Protein AF-A0A0D6QAA6-F1 (afdb_monomer)

Nearest PDB structures (foldseek):
  1ufb-assembly1_A  TM=5.582E-01  e=1.375E-02  Thermus thermophilus
  1wol-assembly1_A  TM=6.087E-01  e=2.372E-01  Sulfurisphaera tokodaii str. 7
  8cvi-assembly1_W  TM=1.858E-01  e=1.612E+00  Escherichia coli
  8iyj-assembly1_W7  TM=2.097E-01  e=8.454E+00  Mus musculus

Organism: NCBI:txid1234668

Foldseek 3Di:
DYDDDDDDDDDDDDDDDDDDDDDDDPDVPVVVVVVVVPPPPPPVPPFDPLVVQLVVLLVVLVVCVVVQQFLSSLLSLFSNLLSLLVLLLVLLPQDADRVVNGGPDPQSRDTLLNSLVVSVVSLVVDPLNPVLDDPPDRLCVVPDNCSNPPDSVVGGCVNRVSSSVSSVSSVVSVVVCVVSVSDD

Mean predicted aligned error: 12.04 Å

Sequence (184 aa):
MGYVSLACFFMPSVDVGHGKSYAMPKDGNSATKMASILVREEMVCMQADFLDAHKRHWSDAEHLFQAQRWANADHLYGMAAECGLKLLMIALGMAYDEMQNRPTKHEDRVHANKAWLRYESYRSGNVSAIGLALSAQNPFADWDVSDRYAAQRNFNRSYVLPHRQGAQAVCDLLKEARREGILG

Solvent-accessible surface area (backbone atoms only — not comparable to full-atom values): 11058 Å² total; per-residue (Å²): 139,81,85,88,86,80,88,84,86,88,75,88,87,81,87,82,84,83,91,75,95,69,89,74,79,93,52,91,68,53,64,62,52,51,56,63,64,70,66,67,63,81,78,75,70,84,58,78,54,34,65,59,51,15,51,52,26,41,53,52,15,53,55,28,46,76,68,66,39,35,50,63,14,42,54,23,19,38,52,13,29,27,25,40,41,50,47,51,29,42,64,57,67,48,59,65,34,70,91,76,60,41,50,65,52,71,89,65,68,55,52,33,48,49,32,59,63,53,35,49,61,40,35,77,76,31,84,90,37,66,88,64,73,74,72,92,72,62,55,31,66,87,52,57,86,69,55,82,74,53,64,59,89,81,43,42,70,82,69,35,47,48,32,46,52,43,25,49,53,39,55,51,43,55,54,47,33,40,74,74,63,62,41,132

Secondary structure (DSSP, 8-state):
----------------------PPPS-TTTHHHHHHHH-----------HHHHHHHHHHHHHHHHHTT-HHHHHHHHHHHHHHHHHHHHHHTT--EETTTTEESSGGGS--HHHHHHHHHHHHHT-GGGGGGPPPSS-TTTT--GGGGGS-GGG--HHHHHHHHHHHHHHHHHHHHHHHTTS--

pLDDT: mean 83.34, std 22.77, range [33.69, 98.94]

Radius of gyration: 25.81 Å; Cα contacts (8 Å, |Δi|>4): 177; chains: 1; bounding box: 56×66×50 Å

Structure (mmCIF, N/CA/C/O backbone):
data_AF-A0A0D6QAA6-F1
#
_entry.id   AF-A0A0D6QAA6-F1
#
loop_
_atom_site.group_PDB
_atom_site.id
_atom_site.type_symbol
_atom_site.label_atom_id
_atom_site.label_alt_id
_atom_site.label_comp_id
_atom_site.label_asym_id
_atom_site.label_entity_id
_atom_site.label_seq_id
_atom_site.pdbx_PDB_ins_code
_atom_site.Cartn_x
_atom_site.Cartn_y
_atom_site.Cartn_z
_atom_site.occupancy
_atom_site.B_iso_or_equiv
_atom_site.auth_seq_id
_atom_site.auth_comp_id
_atom_site.auth_asym_id
_atom_site.auth_atom_id
_atom_site.pdbx_PDB_model_num
ATOM 1 N N . MET A 1 1 ? 15.140 54.438 -27.029 1.00 37.53 1 MET A N 1
ATOM 2 C CA . MET A 1 1 ? 14.085 54.120 -28.019 1.00 37.53 1 MET A CA 1
ATOM 3 C C . MET A 1 1 ? 13.434 52.830 -27.545 1.00 37.53 1 MET A C 1
ATOM 5 O O . MET A 1 1 ? 14.171 51.884 -27.354 1.00 37.53 1 MET A O 1
ATOM 9 N N . GLY A 1 2 ? 12.153 52.692 -27.226 1.00 37.44 2 GLY A N 1
ATOM 10 C CA . GLY A 1 2 ? 10.983 53.548 -27.365 1.00 37.44 2 GLY A CA 1
ATOM 11 C C . GLY A 1 2 ? 9.748 52.632 -27.370 1.00 37.44 2 GLY A C 1
ATOM 12 O O . GLY A 1 2 ? 9.679 51.745 -28.204 1.00 37.44 2 GLY A O 1
ATOM 13 N N . TYR A 1 3 ? 8.828 52.889 -26.439 1.00 38.03 3 TYR A N 1
ATOM 14 C CA . TYR A 1 3 ? 7.385 52.604 -26.433 1.00 38.03 3 TYR A CA 1
ATOM 15 C C . TYR A 1 3 ? 6.792 51.177 -26.364 1.00 38.03 3 TYR A C 1
ATOM 17 O O . TYR A 1 3 ? 7.062 50.270 -27.140 1.00 38.03 3 TYR A O 1
ATOM 25 N N . VAL A 1 4 ? 5.874 51.104 -25.395 1.00 42.84 4 VAL A N 1
ATOM 26 C CA . VAL A 1 4 ? 4.799 50.155 -25.080 1.00 42.84 4 VAL A CA 1
ATOM 27 C C . VAL A 1 4 ? 3.783 50.049 -26.232 1.00 42.84 4 VAL A C 1
ATOM 29 O O . VAL A 1 4 ? 3.491 51.065 -26.858 1.00 42.84 4 VAL A O 1
ATOM 32 N N . SER A 1 5 ? 3.151 48.884 -26.443 1.00 45.53 5 SER A N 1
ATOM 33 C CA . SER A 1 5 ? 1.801 48.833 -27.037 1.00 45.53 5 SER A CA 1
ATOM 34 C C . SER A 1 5 ? 0.960 47.655 -26.527 1.00 45.53 5 SER A C 1
ATOM 36 O O . SER A 1 5 ? 1.464 46.567 -26.258 1.00 45.53 5 SER A O 1
ATOM 38 N N . LEU A 1 6 ? -0.327 47.955 -26.352 1.00 41.25 6 LEU A N 1
ATOM 39 C CA . LEU A 1 6 ? -1.390 47.243 -25.649 1.00 41.25 6 LEU A CA 1
ATOM 40 C C . LEU A 1 6 ? -2.129 46.213 -26.530 1.00 41.25 6 LEU A C 1
ATOM 42 O O . LEU A 1 6 ? -2.356 46.455 -27.708 1.00 41.25 6 LEU A O 1
ATOM 46 N N . ALA A 1 7 ? -2.574 45.142 -25.862 1.00 41.56 7 ALA A N 1
ATOM 47 C CA . ALA A 1 7 ? -3.870 44.443 -25.921 1.00 41.56 7 ALA A CA 1
ATOM 48 C C . ALA A 1 7 ? -4.629 44.240 -27.252 1.00 41.56 7 ALA A C 1
ATOM 50 O O . ALA A 1 7 ? -4.954 45.193 -27.945 1.00 41.56 7 ALA A O 1
ATOM 51 N N . CYS A 1 8 ? -5.136 43.012 -27.443 1.00 35.53 8 CYS A N 1
ATOM 52 C CA . CYS A 1 8 ? -6.538 42.759 -27.815 1.00 35.53 8 CYS A CA 1
ATOM 53 C C . CYS A 1 8 ? -6.954 41.336 -27.391 1.00 35.53 8 CYS A C 1
ATOM 55 O O . CYS A 1 8 ? -6.544 40.345 -27.990 1.00 35.53 8 CYS A O 1
ATOM 57 N N . PHE A 1 9 ? -7.768 41.256 -26.335 1.00 36.09 9 PHE A N 1
ATOM 58 C CA . PHE A 1 9 ? -8.572 40.087 -25.974 1.00 36.09 9 PHE A CA 1
ATOM 59 C C . PHE A 1 9 ? -9.796 40.048 -26.900 1.00 36.09 9 PHE A C 1
ATOM 61 O O . PHE A 1 9 ? -10.514 41.039 -27.011 1.00 36.09 9 PHE A O 1
ATOM 68 N N . PHE A 1 10 ? -10.046 38.908 -27.538 1.00 34.12 10 PHE A N 1
ATOM 69 C CA . PHE A 1 10 ? -11.279 38.637 -28.274 1.00 34.12 10 PHE A CA 1
ATOM 70 C C . PHE A 1 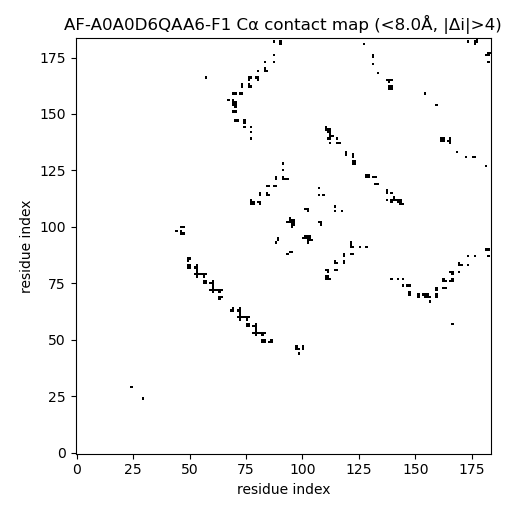10 ? -12.233 37.884 -27.333 1.00 34.12 10 PHE A C 1
ATOM 72 O O . PHE A 1 10 ? -11.944 36.754 -26.9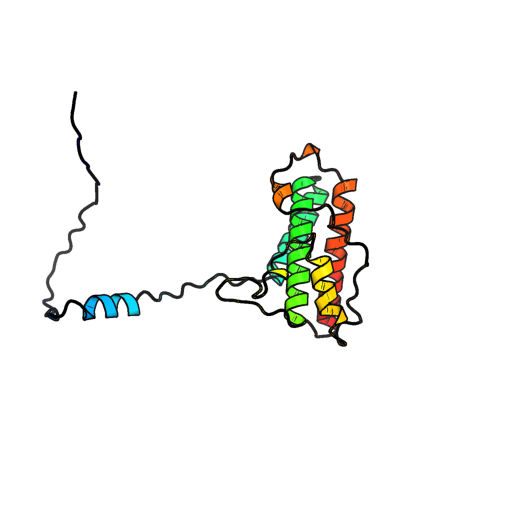44 1.00 34.12 10 PHE A O 1
ATOM 79 N N . MET A 1 11 ? -13.359 38.495 -26.955 1.00 33.69 11 MET A N 1
ATOM 80 C CA . MET A 1 11 ? -14.530 37.776 -26.437 1.00 33.69 11 MET A CA 1
ATOM 81 C C . MET A 1 11 ? -15.667 37.918 -27.454 1.00 33.69 11 MET A C 1
ATOM 83 O O . MET A 1 11 ? -15.885 39.025 -27.948 1.00 33.69 11 MET A O 1
ATOM 87 N N . PRO A 1 12 ? -16.396 36.840 -27.782 1.00 37.16 12 PRO A N 1
ATOM 88 C CA . PRO A 1 12 ? -17.551 36.931 -28.658 1.00 37.16 12 PRO A CA 1
ATOM 89 C C . PRO A 1 12 ? -18.781 37.442 -27.896 1.00 37.16 12 PRO A C 1
ATOM 91 O O . PRO A 1 12 ? -19.123 36.952 -26.820 1.00 37.16 12 PRO A O 1
ATOM 94 N N . SER A 1 13 ? -19.445 38.428 -28.496 1.00 35.16 13 SER A N 1
ATOM 95 C CA . SER A 1 13 ? -20.753 38.947 -28.104 1.00 35.16 13 SER A CA 1
ATOM 96 C C . SER A 1 13 ? -21.831 37.875 -28.258 1.00 35.16 13 SER A C 1
ATOM 98 O O . SER A 1 13 ? -21.940 37.262 -29.320 1.00 35.16 13 SER A O 1
ATOM 100 N N . VAL A 1 14 ? -22.659 37.688 -27.229 1.00 41.47 14 VAL A N 1
ATOM 101 C CA . VAL A 1 14 ? -23.909 36.924 -27.330 1.00 41.47 14 VAL A CA 1
ATOM 102 C C . VAL A 1 14 ? -25.065 37.903 -27.196 1.00 41.47 14 VAL A C 1
ATOM 104 O O . VAL A 1 14 ? -25.198 38.599 -26.190 1.00 41.47 14 VAL A O 1
ATOM 107 N N . ASP A 1 15 ? -25.850 37.978 -28.260 1.00 35.53 15 ASP A N 1
ATOM 108 C CA . ASP A 1 15 ? -27.040 38.803 -28.406 1.00 35.53 15 ASP A CA 1
ATOM 109 C C . ASP A 1 15 ? -28.227 38.078 -27.747 1.00 35.53 15 ASP A C 1
ATOM 111 O O . ASP A 1 15 ? -28.498 36.917 -28.064 1.00 35.53 15 ASP A O 1
ATOM 115 N N . VAL A 1 16 ? -28.924 38.724 -26.807 1.00 42.16 16 VAL A N 1
ATOM 116 C CA . VAL A 1 16 ? -30.155 38.186 -26.203 1.00 42.16 16 VAL A CA 1
ATOM 117 C C . VAL A 1 16 ? -31.247 39.241 -26.299 1.00 42.16 16 VAL A C 1
ATOM 119 O O . VAL A 1 16 ? -31.305 40.197 -25.526 1.00 42.16 16 VAL A O 1
ATOM 122 N N . GLY A 1 17 ? -32.133 39.040 -27.272 1.00 36.03 17 GLY A N 1
ATOM 123 C CA . GLY A 1 17 ? -33.378 39.779 -27.409 1.00 36.03 17 GLY A CA 1
ATOM 124 C C . GLY A 1 17 ? -34.475 39.306 -26.445 1.00 36.03 17 GLY A C 1
ATOM 125 O O . GLY A 1 17 ? -34.487 38.166 -25.991 1.00 36.03 17 GLY A O 1
ATOM 126 N N . HIS A 1 18 ? -35.452 40.200 -26.257 1.00 38.59 18 HIS A N 1
ATOM 127 C CA . HIS A 1 18 ? -36.777 40.012 -25.642 1.00 38.59 18 HIS A CA 1
ATOM 128 C C . HIS A 1 18 ? -36.881 40.043 -24.104 1.00 38.59 18 HIS A C 1
ATOM 130 O O . HIS A 1 18 ? -37.122 39.053 -23.424 1.00 38.59 18 HIS A O 1
ATOM 136 N N . GLY A 1 19 ? -36.832 41.271 -23.578 1.00 39.94 19 GLY A N 1
ATOM 137 C CA . GLY A 1 19 ? -37.924 41.890 -22.812 1.00 39.94 19 GLY A CA 1
ATOM 138 C C . GLY A 1 19 ? -38.742 41.035 -21.835 1.00 39.94 19 GLY A C 1
ATOM 139 O O . GLY A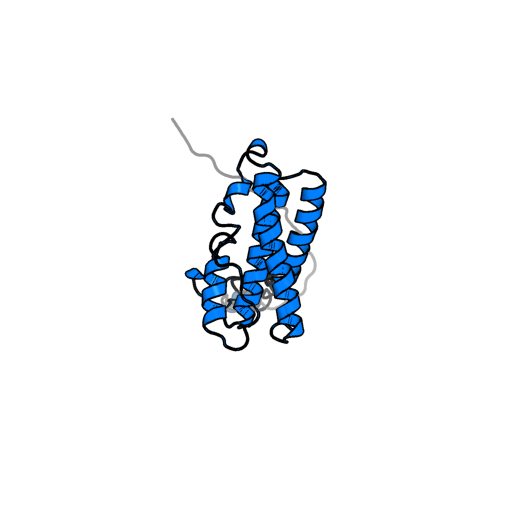 1 19 ? -39.854 40.623 -22.155 1.00 39.94 19 GLY A O 1
ATOM 140 N N . LYS A 1 20 ? -38.286 40.971 -20.580 1.00 37.47 20 LYS A N 1
ATOM 141 C CA . LYS A 1 20 ? -39.149 41.088 -19.392 1.00 37.47 20 LYS A CA 1
ATOM 142 C C . LYS A 1 20 ? -38.470 42.026 -18.395 1.00 37.47 20 LYS A C 1
ATOM 144 O O . LYS A 1 20 ? -37.375 41.751 -17.919 1.00 37.47 20 LYS A O 1
ATOM 149 N N . SER A 1 21 ? -39.113 43.161 -18.128 1.00 34.50 21 SER A N 1
ATOM 150 C CA . SER A 1 21 ? -38.690 44.137 -17.123 1.00 34.50 21 SER A CA 1
ATOM 151 C C . SER A 1 21 ? -38.843 43.520 -15.732 1.00 34.50 21 SER A C 1
ATOM 153 O O . SER A 1 21 ? -39.959 43.364 -15.242 1.00 34.50 21 SER A O 1
ATOM 155 N N . TYR A 1 22 ? -37.723 43.151 -15.114 1.00 42.88 22 TYR A N 1
ATOM 156 C CA . TYR A 1 22 ? -37.649 42.897 -13.680 1.00 42.88 22 TYR A CA 1
ATOM 157 C C . TYR A 1 22 ? -36.930 44.081 -13.042 1.00 42.88 22 TYR A C 1
ATOM 159 O O . TYR A 1 22 ? -35.810 44.423 -13.422 1.00 42.88 22 TYR A O 1
ATOM 167 N N . ALA A 1 23 ? -37.602 44.744 -12.102 1.00 43.50 23 ALA A N 1
ATOM 168 C CA . ALA A 1 23 ? -37.022 45.843 -11.347 1.00 43.50 23 ALA A CA 1
ATOM 169 C C . ALA A 1 23 ? -35.797 45.335 -10.568 1.00 43.50 23 ALA A C 1
ATOM 171 O O . ALA A 1 23 ? -35.914 44.449 -9.723 1.00 43.50 23 ALA A O 1
ATOM 172 N N . MET A 1 24 ? -34.624 45.888 -10.879 1.00 39.62 24 MET A N 1
ATOM 173 C CA . MET A 1 24 ? -33.373 45.563 -10.198 1.00 39.62 24 MET A CA 1
ATOM 174 C C . MET A 1 24 ? -33.368 46.168 -8.783 1.00 39.62 24 MET A C 1
ATOM 176 O O . MET A 1 24 ? -33.663 47.362 -8.647 1.00 39.62 24 MET A O 1
ATOM 180 N N . PRO A 1 25 ? -33.001 45.405 -7.736 1.00 43.22 25 PRO A N 1
ATOM 181 C CA . PRO A 1 25 ? -32.735 45.965 -6.413 1.00 43.22 25 PRO A CA 1
ATOM 182 C C . PRO A 1 25 ? -31.554 46.942 -6.503 1.00 43.22 25 PRO A C 1
ATOM 184 O O . PRO A 1 25 ? -30.563 46.662 -7.180 1.00 43.22 25 PRO A O 1
ATOM 187 N N . LYS A 1 26 ? -31.655 48.105 -5.852 1.00 50.62 26 LYS A N 1
ATOM 188 C CA . LYS A 1 26 ? -30.680 49.213 -5.951 1.00 50.62 26 LYS A CA 1
ATOM 189 C C . LYS A 1 26 ? -29.496 49.091 -4.990 1.00 50.62 26 LYS A C 1
ATOM 191 O O . LYS A 1 26 ? -28.816 50.066 -4.682 1.00 50.62 26 LYS A O 1
ATOM 196 N N . ASP A 1 27 ? -29.227 47.885 -4.538 1.00 49.50 27 ASP A N 1
ATOM 197 C CA . ASP A 1 27 ? -28.279 47.584 -3.492 1.00 49.50 27 ASP A CA 1
ATOM 198 C C . ASP A 1 27 ? -27.360 46.466 -3.992 1.00 49.50 27 ASP A C 1
ATOM 200 O O . ASP A 1 27 ? -27.640 45.270 -3.890 1.00 49.50 27 ASP A O 1
ATOM 204 N N . GLY A 1 28 ? -26.221 46.890 -4.556 1.00 46.62 28 GLY A N 1
ATOM 205 C CA . GLY A 1 28 ? -25.188 46.059 -5.196 1.00 46.62 28 GLY A CA 1
ATOM 206 C C . GLY A 1 28 ? -24.484 45.040 -4.289 1.00 46.62 28 GLY A C 1
ATOM 207 O O . GLY A 1 28 ? -23.465 44.481 -4.676 1.00 46.62 28 GLY A O 1
ATOM 208 N N . ASN A 1 29 ? -25.020 44.783 -3.094 1.00 55.62 29 ASN A N 1
ATOM 209 C CA . ASN A 1 29 ? -24.534 43.778 -2.152 1.00 55.62 29 ASN A CA 1
ATOM 210 C C . ASN A 1 29 ? -25.440 42.528 -2.088 1.00 55.62 29 ASN A C 1
ATOM 212 O O . ASN A 1 29 ? -25.040 41.502 -1.546 1.00 55.62 29 ASN A O 1
ATOM 216 N N . SER A 1 30 ? -26.658 42.580 -2.646 1.00 52.53 30 SER A N 1
ATOM 217 C CA . SER A 1 30 ? -27.611 41.457 -2.584 1.00 52.53 30 SER A CA 1
ATOM 218 C C . SER A 1 30 ? -27.488 40.499 -3.780 1.00 52.53 30 SER A C 1
ATOM 220 O O . SER A 1 30 ? -27.524 39.281 -3.606 1.00 52.53 30 SER A O 1
ATOM 222 N N . ALA A 1 31 ? -27.216 41.013 -4.988 1.00 48.16 31 ALA A N 1
ATOM 223 C CA . ALA A 1 31 ? -27.054 40.180 -6.188 1.00 48.16 31 ALA A CA 1
ATOM 224 C C . ALA A 1 31 ? -25.809 39.271 -6.112 1.00 48.16 31 ALA A C 1
ATOM 226 O O . ALA A 1 31 ? -25.871 38.095 -6.464 1.00 48.16 31 ALA A O 1
ATOM 227 N N . THR A 1 32 ? -24.708 39.775 -5.546 1.00 48.62 32 THR A N 1
ATOM 228 C CA . THR A 1 32 ? -23.468 39.014 -5.306 1.00 48.62 32 THR A CA 1
ATOM 229 C C . THR A 1 32 ? -23.638 37.957 -4.211 1.00 48.62 32 THR A C 1
ATOM 231 O O . THR A 1 32 ? -22.987 36.915 -4.241 1.00 48.62 32 THR A O 1
ATOM 234 N N . LYS A 1 33 ? -24.553 38.190 -3.261 1.00 50.91 33 LYS A N 1
ATOM 235 C CA . LYS A 1 33 ? -24.874 37.242 -2.189 1.00 50.91 33 LYS A CA 1
ATOM 236 C C . LYS A 1 33 ? -25.824 36.141 -2.666 1.00 50.91 33 LYS A C 1
ATOM 238 O O . LYS A 1 33 ? -25.685 35.011 -2.231 1.00 50.91 33 LYS A O 1
ATOM 243 N N . MET A 1 34 ? -26.727 36.428 -3.604 1.00 49.34 34 MET A N 1
ATOM 244 C CA . MET A 1 34 ? -27.592 35.410 -4.219 1.00 49.34 34 MET A CA 1
ATOM 245 C C . MET A 1 34 ? -26.856 34.571 -5.276 1.00 49.34 34 MET A C 1
ATOM 247 O O . MET A 1 34 ? -27.065 33.363 -5.346 1.00 49.34 34 MET A O 1
ATOM 251 N N . ALA A 1 35 ? -25.930 35.171 -6.032 1.00 47.72 35 ALA A N 1
ATOM 252 C CA . ALA A 1 35 ? -25.072 34.440 -6.967 1.00 47.72 35 ALA A CA 1
ATOM 253 C C . ALA A 1 35 ? -24.066 33.512 -6.252 1.00 47.72 35 ALA A C 1
ATOM 255 O O . ALA A 1 35 ? -23.763 32.439 -6.761 1.00 47.72 35 ALA A O 1
ATOM 256 N N . SER A 1 36 ? -23.598 33.860 -5.045 1.00 47.03 36 SER A N 1
ATOM 257 C CA . SER A 1 36 ? -22.743 32.971 -4.238 1.00 47.03 36 SER A CA 1
ATOM 258 C C . SER A 1 36 ? -23.512 31.870 -3.495 1.00 47.03 36 SER A C 1
ATOM 260 O O . SER A 1 36 ? -22.913 30.877 -3.083 1.00 47.03 36 SER A O 1
ATOM 262 N N . ILE A 1 37 ? -24.833 32.018 -3.347 1.00 49.44 37 ILE A N 1
ATOM 263 C CA . ILE A 1 37 ? -25.719 31.023 -2.724 1.00 49.44 37 ILE A CA 1
ATOM 264 C C . ILE A 1 37 ? -26.178 29.958 -3.737 1.00 49.44 37 ILE A C 1
ATOM 266 O O . ILE A 1 37 ? -26.472 28.837 -3.332 1.00 49.44 37 ILE A O 1
ATOM 270 N N . LEU A 1 38 ? -26.178 30.262 -5.041 1.00 49.47 38 LEU A N 1
ATOM 271 C CA . LEU A 1 38 ? -26.685 29.365 -6.093 1.00 49.47 38 LEU A CA 1
ATOM 272 C C . LEU A 1 38 ? -25.605 28.676 -6.949 1.00 49.47 38 LEU A C 1
ATOM 274 O O . LEU A 1 38 ? -25.951 27.825 -7.758 1.00 49.47 38 LEU A O 1
ATOM 278 N N . VAL A 1 39 ? -24.314 28.964 -6.734 1.00 48.34 39 VAL A N 1
ATOM 279 C CA . VAL A 1 39 ? -23.183 28.178 -7.290 1.00 48.34 39 VAL A CA 1
ATOM 280 C C . VAL A 1 39 ? -22.448 27.426 -6.173 1.00 48.34 39 VAL A C 1
ATOM 282 O O . VAL A 1 39 ? -21.233 27.258 -6.176 1.00 48.34 39 VAL A O 1
ATOM 285 N N . ARG A 1 40 ? -23.198 26.944 -5.180 1.00 50.16 40 ARG A N 1
ATOM 286 C CA . ARG A 1 40 ? -22.844 25.688 -4.512 1.00 50.16 40 ARG A CA 1
ATOM 287 C C . ARG A 1 40 ? -23.486 24.554 -5.305 1.00 50.16 40 ARG A C 1
ATOM 289 O O . ARG A 1 40 ? -24.294 23.802 -4.773 1.00 50.16 40 ARG A O 1
ATOM 296 N N . GLU A 1 41 ? -23.144 24.464 -6.591 1.00 52.22 41 GLU A N 1
ATOM 297 C CA . GLU A 1 41 ? -23.096 23.148 -7.217 1.00 52.22 41 GLU A CA 1
ATOM 298 C C . GLU A 1 41 ? -22.219 22.307 -6.301 1.00 52.22 41 GLU A C 1
ATOM 300 O O . GLU A 1 41 ? -21.151 22.754 -5.873 1.00 52.22 41 GLU A O 1
ATOM 305 N N . GLU A 1 42 ? -22.735 21.152 -5.908 1.00 55.09 42 GLU A N 1
ATOM 306 C CA . GLU A 1 42 ? -21.998 20.139 -5.186 1.00 55.09 42 GLU A CA 1
ATOM 307 C C . GLU A 1 42 ? -20.667 19.932 -5.909 1.00 55.09 42 GLU A C 1
ATOM 309 O O . GLU A 1 42 ? -20.577 19.233 -6.916 1.00 55.09 42 GLU A O 1
ATOM 314 N N . MET A 1 43 ? -19.608 20.573 -5.413 1.00 52.66 43 MET A N 1
ATOM 315 C CA . MET A 1 43 ? -18.256 20.149 -5.701 1.00 52.66 43 MET A CA 1
ATOM 316 C C . MET A 1 43 ? -18.150 18.806 -4.996 1.00 52.66 43 MET A C 1
ATOM 318 O O . MET A 1 43 ? -17.744 18.737 -3.837 1.00 52.66 43 MET A O 1
ATOM 322 N N . VAL A 1 44 ? -18.634 17.759 -5.668 1.00 57.50 44 VAL A N 1
ATOM 323 C CA . VAL A 1 44 ? -18.439 16.371 -5.284 1.00 57.50 44 VAL A CA 1
ATOM 324 C C . VAL A 1 44 ? -16.931 16.196 -5.305 1.00 57.50 44 VAL A C 1
ATOM 326 O O . VAL A 1 44 ? -16.326 15.966 -6.353 1.00 57.50 44 VAL A O 1
ATOM 329 N N . CYS A 1 45 ? -16.283 16.430 -4.163 1.00 63.41 45 CYS A N 1
ATOM 330 C CA . CYS A 1 45 ? -14.887 16.078 -4.042 1.00 63.41 45 CYS A CA 1
ATOM 331 C C . CYS A 1 45 ? -14.857 14.556 -4.194 1.00 63.41 45 CYS A C 1
ATOM 333 O O . CYS A 1 45 ? -15.650 13.845 -3.571 1.00 63.41 45 CYS A O 1
ATOM 335 N N . MET A 1 46 ? -14.021 14.046 -5.099 1.00 78.75 46 MET A N 1
ATOM 336 C CA . MET A 1 46 ? -13.850 12.603 -5.199 1.00 78.75 46 MET A CA 1
ATOM 337 C C . MET A 1 46 ? -13.156 12.134 -3.921 1.00 78.75 46 MET A C 1
ATOM 339 O O . MET A 1 46 ? -11.935 12.259 -3.790 1.00 78.75 46 MET A O 1
ATOM 343 N N . GLN A 1 47 ? -13.951 11.651 -2.968 1.00 87.38 47 GLN A N 1
ATOM 344 C CA . GLN A 1 47 ? -13.464 11.091 -1.715 1.00 87.38 47 GLN A CA 1
ATOM 345 C C . GLN A 1 47 ? -12.579 9.876 -2.009 1.00 87.38 47 GLN A C 1
ATOM 347 O O . GLN A 1 47 ? -12.806 9.138 -2.970 1.00 87.38 47 GLN A O 1
ATOM 352 N N . ALA A 1 48 ? -11.536 9.676 -1.207 1.00 90.94 48 ALA A N 1
ATOM 353 C CA . ALA A 1 48 ? -10.658 8.529 -1.359 1.00 90.94 48 ALA A CA 1
ATOM 354 C C . ALA A 1 48 ? -11.409 7.243 -1.030 1.00 90.94 48 ALA A C 1
ATOM 356 O O . ALA A 1 48 ? -11.719 6.962 0.125 1.00 90.94 48 ALA A O 1
ATOM 357 N N . ASP A 1 49 ? -11.581 6.407 -2.045 1.00 95.50 49 ASP A N 1
ATOM 358 C CA . ASP A 1 49 ? -11.859 4.994 -1.859 1.00 95.50 49 ASP A CA 1
ATOM 359 C C . ASP A 1 49 ? -10.530 4.227 -1.847 1.00 95.50 49 ASP A C 1
ATOM 361 O O . ASP A 1 49 ? -9.998 3.808 -2.879 1.00 95.50 49 ASP A O 1
ATOM 365 N N . PHE A 1 50 ? -9.948 4.078 -0.654 1.00 97.06 50 PHE A N 1
ATOM 366 C CA . PHE A 1 50 ? -8.702 3.329 -0.485 1.00 97.06 50 PHE A CA 1
ATOM 367 C C . PHE A 1 50 ? -8.846 1.855 -0.858 1.00 97.06 50 PHE A C 1
ATOM 369 O O . PHE A 1 50 ? -7.863 1.234 -1.267 1.00 97.06 50 PHE A O 1
ATOM 376 N N . LEU A 1 51 ? -10.045 1.288 -0.720 1.00 97.62 51 LEU A N 1
ATOM 377 C CA . LEU A 1 51 ? -10.265 -0.115 -1.008 1.00 97.62 51 LEU A CA 1
ATOM 378 C C . LEU A 1 51 ? -10.300 -0.369 -2.515 1.00 97.62 51 LEU A C 1
ATOM 380 O O . LEU A 1 51 ? -9.647 -1.303 -2.986 1.00 97.62 51 LEU A O 1
ATOM 384 N N . ASP A 1 52 ? -11.049 0.440 -3.261 1.00 97.75 52 ASP A N 1
ATOM 385 C CA . ASP A 1 52 ? -11.052 0.391 -4.721 1.00 97.75 52 ASP A CA 1
ATOM 386 C C . ASP A 1 52 ? -9.654 0.686 -5.275 1.00 97.75 52 ASP A C 1
ATOM 388 O O . ASP A 1 52 ? -9.116 -0.108 -6.052 1.00 97.75 52 ASP A O 1
ATOM 392 N N . ALA A 1 53 ? -9.002 1.746 -4.779 1.00 98.25 53 ALA A N 1
ATOM 393 C CA . ALA A 1 53 ? -7.641 2.098 -5.173 1.00 98.25 53 ALA A CA 1
ATOM 394 C C . ALA A 1 53 ? -6.652 0.945 -4.941 1.00 98.25 53 ALA A C 1
ATOM 396 O O . ALA A 1 53 ? -5.890 0.603 -5.844 1.00 98.25 53 ALA A O 1
ATOM 397 N N . HIS A 1 54 ? -6.699 0.294 -3.774 1.00 98.62 54 HIS A N 1
ATOM 398 C CA . HIS A 1 54 ? -5.895 -0.895 -3.494 1.00 98.62 54 HIS A CA 1
ATOM 399 C C . HIS A 1 54 ? -6.153 -2.010 -4.519 1.00 98.62 54 HIS A C 1
ATOM 401 O O . HIS A 1 54 ? -5.205 -2.528 -5.109 1.00 98.62 54 HIS A O 1
ATOM 407 N N . LYS A 1 55 ? -7.425 -2.359 -4.764 1.00 98.56 55 LYS A N 1
ATOM 408 C CA . LYS A 1 55 ? -7.807 -3.456 -5.670 1.00 98.56 55 LYS A CA 1
ATOM 409 C C . LYS A 1 55 ? -7.353 -3.206 -7.105 1.00 98.56 55 LYS A C 1
ATOM 411 O O . LYS A 1 55 ? -6.764 -4.103 -7.709 1.00 98.56 55 LYS A O 1
ATOM 416 N N . ARG A 1 56 ? -7.609 -2.012 -7.650 1.00 98.62 56 ARG A N 1
ATOM 417 C CA . ARG A 1 56 ? -7.227 -1.684 -9.032 1.00 98.62 56 ARG A CA 1
ATOM 418 C C . ARG A 1 56 ? -5.709 -1.626 -9.187 1.00 98.62 56 ARG A C 1
ATOM 420 O O . ARG A 1 56 ? -5.181 -2.202 -10.130 1.00 98.62 56 ARG A O 1
ATOM 427 N N . HIS A 1 57 ? -4.995 -1.033 -8.225 1.00 98.81 57 HIS A N 1
ATOM 428 C CA . HIS A 1 57 ? -3.534 -0.977 -8.261 1.00 98.81 57 HIS A CA 1
ATOM 429 C C . HIS A 1 57 ? -2.904 -2.365 -8.164 1.00 98.81 57 HIS A C 1
ATOM 431 O O . HIS A 1 57 ? -2.011 -2.667 -8.947 1.00 98.81 57 HIS A O 1
ATOM 437 N N . TRP A 1 58 ? -3.400 -3.224 -7.270 1.00 98.81 58 TRP A N 1
ATOM 438 C CA . TRP A 1 58 ? -2.958 -4.614 -7.174 1.00 98.81 58 TRP A CA 1
ATOM 439 C C . TRP A 1 58 ? -3.202 -5.378 -8.480 1.00 98.81 58 TRP A C 1
ATOM 441 O O . TRP A 1 58 ? -2.283 -5.987 -9.025 1.00 98.81 58 TRP A O 1
ATOM 451 N N . SER A 1 59 ? -4.429 -5.312 -9.004 1.00 98.81 59 SER A N 1
ATOM 452 C CA . SER A 1 59 ? -4.804 -5.987 -10.248 1.00 98.81 59 SER A CA 1
ATOM 453 C C . SER A 1 59 ? -3.904 -5.555 -11.405 1.00 98.81 59 SER A C 1
ATOM 455 O O . SER A 1 59 ? -3.311 -6.399 -12.076 1.00 98.81 59 SER A O 1
ATOM 457 N N . ASP A 1 60 ? -3.746 -4.252 -11.623 1.00 98.88 60 ASP A N 1
ATOM 458 C CA . ASP A 1 60 ? -2.918 -3.721 -12.706 1.00 98.88 60 ASP A CA 1
ATOM 459 C C . ASP A 1 60 ? -1.432 -4.067 -12.515 1.00 98.88 60 ASP A C 1
ATOM 461 O O . ASP A 1 60 ? -0.747 -4.399 -13.486 1.00 98.88 60 ASP A O 1
ATOM 465 N N . ALA A 1 61 ? -0.931 -4.052 -11.273 1.00 98.88 61 ALA A N 1
ATOM 466 C CA . ALA A 1 61 ? 0.438 -4.455 -10.960 1.00 98.88 61 ALA A CA 1
ATOM 467 C C . ALA A 1 61 ? 0.704 -5.913 -11.355 1.00 98.88 61 ALA A C 1
ATOM 469 O O . ALA A 1 61 ? 1.719 -6.193 -11.996 1.00 98.88 61 ALA A O 1
ATOM 470 N N . GLU A 1 62 ? -0.220 -6.827 -11.042 1.00 98.88 62 GLU A N 1
ATOM 471 C CA . GLU A 1 62 ? -0.104 -8.239 -11.417 1.00 98.88 62 GLU A CA 1
ATOM 472 C C . GLU A 1 62 ? -0.085 -8.410 -12.942 1.00 98.88 62 GLU A C 1
ATOM 474 O O . GLU A 1 62 ? 0.795 -9.095 -13.468 1.00 98.88 62 GLU A O 1
ATOM 479 N N . HIS A 1 63 ? -0.978 -7.734 -13.676 1.00 98.88 63 HIS A N 1
ATOM 480 C CA . HIS A 1 63 ? -0.986 -7.775 -15.145 1.00 98.88 63 HIS A CA 1
ATOM 481 C C . HIS A 1 63 ? 0.340 -7.274 -15.736 1.00 98.88 63 HIS A C 1
ATOM 483 O O . HIS A 1 63 ? 0.924 -7.914 -16.615 1.00 98.88 63 HIS A O 1
ATOM 489 N N . LEU A 1 64 ? 0.857 -6.151 -15.231 1.00 98.81 64 LEU A N 1
ATOM 490 C CA . LEU A 1 64 ? 2.127 -5.579 -15.680 1.00 98.81 64 LEU A CA 1
ATOM 491 C C . LEU A 1 64 ? 3.322 -6.464 -15.322 1.00 98.81 64 LEU A C 1
ATOM 493 O O . LEU A 1 64 ? 4.255 -6.582 -16.117 1.00 98.81 64 LEU A O 1
ATOM 497 N N . PHE A 1 65 ? 3.294 -7.111 -14.160 1.00 98.75 65 PHE A N 1
ATOM 498 C CA . PHE A 1 65 ? 4.333 -8.040 -13.738 1.00 98.75 65 PHE A CA 1
ATOM 499 C C . PHE A 1 65 ? 4.393 -9.259 -14.664 1.00 98.75 65 PHE A C 1
ATOM 501 O O . PHE A 1 65 ? 5.480 -9.634 -15.102 1.00 98.75 65 PHE A O 1
ATOM 508 N N . GLN A 1 66 ? 3.244 -9.832 -15.040 1.00 98.62 66 GLN A N 1
ATOM 509 C CA . GLN A 1 66 ? 3.204 -10.926 -16.022 1.00 98.62 66 GLN A CA 1
ATOM 510 C C . GLN A 1 66 ? 3.700 -10.481 -17.404 1.00 98.62 66 GLN A C 1
ATOM 512 O O . GLN A 1 66 ? 4.412 -11.223 -18.077 1.00 98.62 66 GLN A O 1
ATOM 517 N N . ALA A 1 67 ? 3.406 -9.239 -17.796 1.00 98.69 67 ALA A N 1
ATOM 518 C CA . ALA A 1 67 ? 3.909 -8.627 -19.026 1.00 98.69 67 ALA A CA 1
ATOM 519 C C . ALA A 1 67 ? 5.370 -8.134 -18.936 1.00 98.69 67 ALA A C 1
ATOM 521 O O . ALA A 1 67 ? 5.841 -7.451 -19.845 1.00 98.69 67 ALA A O 1
ATOM 522 N N . GLN A 1 68 ? 6.087 -8.434 -17.844 1.00 98.44 68 GLN A N 1
ATOM 523 C CA . GLN A 1 68 ? 7.478 -8.024 -17.603 1.00 98.44 68 GLN A CA 1
ATOM 524 C C . GLN A 1 68 ? 7.709 -6.500 -17.621 1.00 98.44 68 GLN A C 1
ATOM 526 O O . GLN A 1 68 ? 8.821 -6.014 -17.833 1.00 98.44 68 GLN A O 1
ATOM 531 N N . ARG A 1 69 ? 6.663 -5.714 -17.355 1.00 98.62 69 ARG A N 1
ATOM 532 C CA . ARG A 1 69 ? 6.701 -4.250 -17.231 1.00 98.62 69 ARG A CA 1
ATOM 533 C C . ARG A 1 69 ? 7.111 -3.846 -15.811 1.00 98.62 69 ARG A C 1
ATOM 535 O O . ARG A 1 69 ? 6.358 -3.171 -15.111 1.00 98.62 69 ARG A O 1
ATOM 542 N N . TRP A 1 70 ? 8.314 -4.259 -15.402 1.00 98.75 70 TRP A N 1
ATOM 543 C CA . TRP A 1 70 ? 8.793 -4.222 -14.012 1.00 98.75 70 TRP A CA 1
ATOM 544 C C . TRP A 1 70 ? 8.631 -2.867 -13.327 1.00 98.75 70 TRP A C 1
ATOM 546 O O . TRP A 1 70 ? 7.989 -2.812 -12.291 1.00 98.75 70 TRP A O 1
ATOM 556 N N . ALA A 1 71 ? 9.131 -1.783 -13.924 1.00 98.56 71 ALA A N 1
ATOM 557 C CA . ALA A 1 71 ? 9.081 -0.449 -13.315 1.00 98.56 71 ALA A CA 1
ATOM 558 C C . ALA A 1 71 ? 7.652 0.001 -12.961 1.00 98.56 71 ALA A C 1
ATOM 560 O O . ALA A 1 71 ? 7.397 0.532 -11.885 1.00 98.56 71 ALA A O 1
ATOM 561 N N . ASN A 1 72 ? 6.695 -0.250 -13.858 1.00 98.75 72 ASN A N 1
ATOM 562 C CA . ASN A 1 72 ? 5.312 0.156 -13.631 1.00 98.75 72 ASN A CA 1
ATOM 563 C C . ASN A 1 72 ? 4.606 -0.794 -12.658 1.00 98.75 72 ASN A C 1
ATOM 565 O O . ASN A 1 72 ? 3.825 -0.332 -11.833 1.00 98.75 72 ASN A O 1
ATOM 569 N N . ALA A 1 73 ? 4.881 -2.100 -12.740 1.00 98.88 73 ALA A N 1
ATOM 570 C CA . ALA A 1 73 ? 4.364 -3.065 -11.774 1.00 98.88 73 ALA A CA 1
ATOM 571 C C . ALA A 1 73 ? 4.826 -2.712 -10.351 1.00 98.88 73 ALA A C 1
ATOM 573 O O . ALA A 1 73 ? 4.013 -2.659 -9.437 1.00 98.88 73 ALA A O 1
ATOM 574 N N . ASP A 1 74 ? 6.110 -2.392 -10.193 1.00 98.81 74 ASP A N 1
ATOM 575 C CA . ASP A 1 74 ? 6.731 -1.998 -8.930 1.00 98.81 74 ASP A CA 1
ATOM 576 C C . ASP A 1 74 ? 6.080 -0.766 -8.303 1.00 98.81 74 ASP A C 1
ATOM 578 O O . ASP A 1 74 ? 5.673 -0.778 -7.139 1.00 98.81 74 ASP A O 1
ATOM 582 N N . HIS A 1 75 ? 5.892 0.279 -9.111 1.00 98.81 75 HIS A N 1
ATOM 583 C CA . HIS A 1 75 ? 5.199 1.479 -8.671 1.00 98.81 75 HIS A CA 1
ATOM 584 C C . HIS A 1 75 ? 3.782 1.159 -8.176 1.00 98.81 75 HIS A C 1
ATOM 586 O O . HIS A 1 75 ? 3.369 1.623 -7.113 1.00 98.81 75 HIS A O 1
ATOM 592 N N . LEU A 1 76 ? 3.043 0.321 -8.910 1.00 98.88 76 LEU A N 1
ATOM 593 C CA . LEU A 1 76 ? 1.683 -0.048 -8.533 1.00 98.88 76 LEU A CA 1
ATOM 594 C C . LEU A 1 76 ? 1.616 -0.972 -7.309 1.00 98.88 76 LEU A C 1
ATOM 596 O O . LEU A 1 76 ? 0.669 -0.837 -6.537 1.00 98.88 76 LEU A O 1
ATOM 600 N N . TYR A 1 77 ? 2.606 -1.837 -7.060 1.00 98.94 77 TYR A N 1
ATOM 601 C CA . TYR A 1 77 ? 2.668 -2.598 -5.804 1.00 98.94 77 TYR A CA 1
ATOM 602 C C . TYR A 1 77 ? 2.831 -1.680 -4.592 1.00 98.94 77 TYR A C 1
ATOM 604 O O . TYR A 1 77 ? 2.150 -1.887 -3.587 1.00 98.94 77 TYR A O 1
ATOM 612 N N . GLY A 1 78 ? 3.662 -0.638 -4.695 1.00 98.81 78 GLY A N 1
ATOM 613 C CA . GLY A 1 78 ? 3.780 0.372 -3.642 1.00 98.81 78 GLY A CA 1
ATOM 614 C C . GLY A 1 78 ? 2.465 1.113 -3.403 1.00 98.81 78 GLY A C 1
ATOM 615 O O . GLY A 1 78 ? 1.998 1.185 -2.267 1.00 98.81 78 GLY A O 1
ATOM 616 N N . MET A 1 79 ? 1.802 1.575 -4.467 1.00 98.81 79 MET A N 1
ATOM 617 C CA . MET A 1 79 ? 0.493 2.233 -4.346 1.00 98.81 79 MET A CA 1
ATOM 618 C C . MET A 1 79 ? -0.574 1.305 -3.746 1.00 98.81 79 MET A C 1
ATOM 620 O O . MET A 1 79 ? -1.331 1.719 -2.870 1.00 98.81 79 MET A O 1
ATOM 624 N N . ALA A 1 80 ? -0.615 0.036 -4.162 1.00 98.88 80 ALA A N 1
ATOM 625 C CA . ALA A 1 80 ? -1.541 -0.951 -3.615 1.00 98.88 80 ALA A CA 1
ATOM 626 C C . ALA A 1 80 ? -1.301 -1.182 -2.114 1.00 98.88 80 ALA A C 1
ATOM 628 O O . ALA A 1 80 ? -2.252 -1.147 -1.327 1.00 98.88 80 ALA A O 1
ATOM 629 N N . ALA A 1 81 ? -0.045 -1.381 -1.703 1.00 98.81 81 ALA A N 1
ATOM 630 C CA . ALA A 1 81 ? 0.310 -1.564 -0.299 1.00 98.81 81 ALA A CA 1
ATOM 631 C C . ALA A 1 81 ? -0.034 -0.324 0.538 1.00 98.81 81 ALA A C 1
ATOM 633 O O . ALA A 1 81 ? -0.674 -0.452 1.579 1.00 98.81 81 ALA A O 1
ATOM 634 N N . GLU A 1 82 ? 0.311 0.877 0.065 1.00 98.56 82 GLU A N 1
ATOM 635 C CA . GLU A 1 82 ? -0.027 2.136 0.735 1.00 98.56 82 GLU A CA 1
ATOM 636 C C . GLU A 1 82 ? -1.539 2.278 0.955 1.00 98.56 82 GLU A C 1
ATOM 638 O O . GLU A 1 82 ? -1.970 2.548 2.078 1.00 98.56 82 GLU A O 1
ATOM 643 N N . CYS A 1 83 ? -2.350 2.072 -0.088 1.00 98.56 83 CYS A N 1
ATOM 644 C CA . CYS A 1 83 ? -3.803 2.196 0.010 1.00 98.56 83 CYS A CA 1
ATOM 645 C C . CYS A 1 83 ? -4.403 1.182 0.993 1.00 98.56 83 CYS A C 1
ATOM 647 O O . CYS A 1 83 ? -5.216 1.558 1.837 1.00 98.56 83 CYS A O 1
ATOM 649 N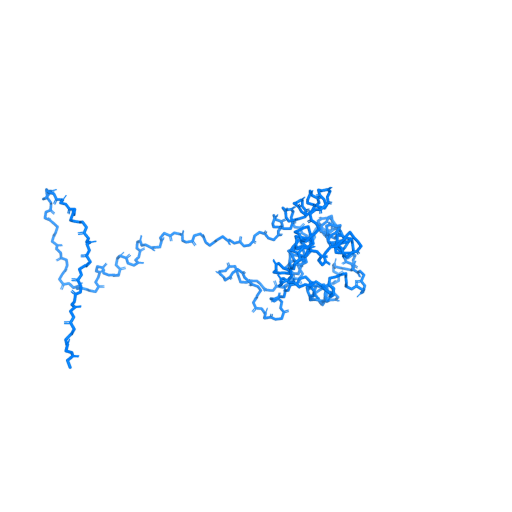 N . GLY A 1 84 ? -3.974 -0.082 0.930 1.00 98.44 84 GLY A N 1
ATOM 650 C CA . GLY A 1 84 ? -4.468 -1.124 1.833 1.00 98.44 84 GLY A CA 1
ATOM 651 C C . GLY A 1 84 ? -4.088 -0.871 3.295 1.00 98.44 84 GLY A C 1
ATOM 652 O O . GLY A 1 84 ? -4.927 -1.001 4.185 1.00 98.44 84 GLY A O 1
ATOM 653 N N . LEU A 1 85 ? -2.853 -0.429 3.551 1.00 98.50 85 LEU A N 1
ATOM 654 C CA . LEU A 1 85 ? -2.406 -0.080 4.901 1.00 98.50 85 LEU A CA 1
ATOM 655 C C . LEU A 1 85 ? -3.142 1.147 5.441 1.00 98.50 85 LEU A C 1
ATOM 657 O O . LEU A 1 85 ? -3.572 1.129 6.591 1.00 98.50 85 LEU A O 1
ATOM 661 N N . LYS A 1 86 ? -3.361 2.185 4.624 1.00 98.25 86 LYS A N 1
ATOM 662 C CA . LYS A 1 86 ? -4.132 3.369 5.039 1.00 98.25 86 LYS A CA 1
ATOM 663 C C . LYS A 1 86 ? -5.580 3.025 5.369 1.00 98.25 86 LYS A C 1
ATOM 665 O O . LYS A 1 86 ? -6.086 3.521 6.370 1.00 98.25 86 LYS A O 1
ATOM 670 N N . LEU A 1 87 ? -6.218 2.147 4.595 1.00 97.88 87 LEU A N 1
ATOM 671 C CA . LEU A 1 87 ? -7.558 1.648 4.905 1.00 97.88 87 LEU A CA 1
ATOM 672 C C . LEU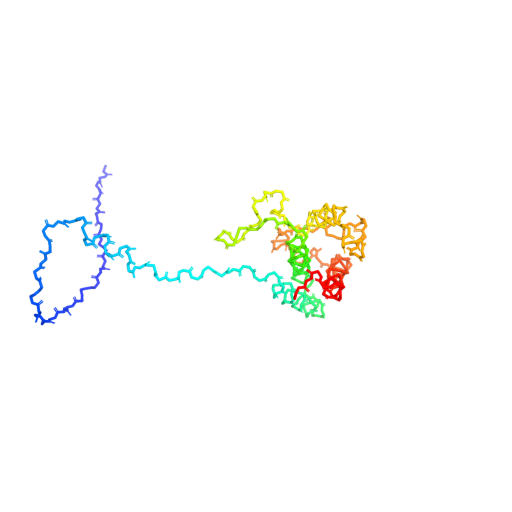 A 1 87 ? -7.604 0.968 6.281 1.00 97.88 87 LEU A C 1
ATOM 674 O O . LEU A 1 87 ? -8.464 1.290 7.098 1.00 97.88 87 LEU A O 1
ATOM 678 N N . LEU A 1 88 ? -6.651 0.074 6.563 1.00 97.69 88 LEU A N 1
ATOM 679 C CA . LEU A 1 88 ? -6.555 -0.574 7.871 1.00 97.69 88 LEU A CA 1
ATOM 680 C C . LEU A 1 88 ? -6.275 0.437 8.986 1.00 97.69 88 LEU A C 1
ATOM 682 O O . LEU A 1 88 ? -6.890 0.368 10.040 1.00 97.69 88 LEU A O 1
ATOM 686 N N . MET A 1 89 ? -5.386 1.404 8.762 1.00 97.56 89 MET A N 1
ATOM 687 C CA . MET A 1 89 ? -5.105 2.456 9.738 1.00 97.56 89 MET A CA 1
ATOM 688 C C . MET A 1 89 ? -6.360 3.276 10.062 1.00 97.56 89 MET A C 1
ATOM 690 O O . MET A 1 89 ? -6.594 3.550 11.235 1.00 97.56 89 MET A O 1
ATOM 694 N N . ILE A 1 90 ? -7.189 3.629 9.067 1.00 96.88 90 ILE A N 1
ATOM 695 C CA . ILE A 1 90 ? -8.482 4.307 9.289 1.00 96.88 90 ILE A CA 1
ATOM 696 C C . ILE A 1 90 ? -9.386 3.438 10.169 1.00 96.88 90 ILE A C 1
ATOM 698 O O . ILE A 1 90 ? -9.889 3.921 11.182 1.00 96.88 90 ILE A O 1
ATOM 702 N N . ALA A 1 91 ? -9.523 2.149 9.845 1.00 95.75 91 ALA A N 1
ATOM 703 C CA . ALA A 1 91 ? -10.317 1.206 10.637 1.00 95.75 91 ALA A CA 1
ATOM 704 C C . ALA A 1 91 ? -9.801 1.041 12.080 1.00 95.75 91 ALA A C 1
ATOM 706 O O . ALA A 1 91 ? -10.569 0.757 12.995 1.00 95.75 91 ALA A O 1
ATOM 707 N N . LEU A 1 92 ? -8.504 1.269 12.297 1.00 95.56 92 LEU A N 1
ATOM 708 C CA . LEU A 1 92 ? -7.849 1.235 13.604 1.00 95.56 92 LEU A CA 1
ATOM 709 C C . LEU A 1 92 ? -7.767 2.611 14.292 1.00 95.56 92 LEU A C 1
ATOM 711 O O . LEU A 1 92 ? -7.100 2.737 15.318 1.00 95.56 92 LEU A O 1
ATOM 715 N N . GLY A 1 93 ? -8.453 3.633 13.770 1.00 95.19 93 GLY A N 1
ATOM 716 C CA . GLY A 1 93 ? -8.604 4.937 14.423 1.00 95.19 93 GLY A CA 1
ATOM 717 C C . GLY A 1 93 ? -7.689 6.053 13.909 1.00 95.19 93 GLY A C 1
ATOM 718 O O . GLY A 1 93 ? -7.561 7.088 14.567 1.00 95.19 93 GLY A O 1
ATOM 719 N N . MET A 1 94 ? -7.049 5.897 12.746 1.00 96.56 94 MET A N 1
ATOM 720 C CA . MET A 1 94 ? -6.377 7.015 12.078 1.00 96.56 94 MET A CA 1
ATOM 721 C C . MET A 1 94 ? -7.407 8.058 11.637 1.00 96.56 94 MET A C 1
ATOM 723 O O . MET A 1 94 ? -8.255 7.799 10.787 1.00 96.56 94 MET A O 1
ATOM 727 N N . ALA A 1 95 ? -7.282 9.274 12.165 1.00 96.94 95 ALA A N 1
ATOM 728 C CA . ALA A 1 95 ? -8.137 10.387 11.777 1.00 96.94 95 ALA A CA 1
ATOM 729 C C . ALA A 1 95 ? -7.870 10.828 10.325 1.00 96.94 95 ALA A C 1
ATOM 731 O O . ALA A 1 95 ? -6.731 11.130 9.946 1.00 96.94 95 ALA A O 1
ATOM 732 N N . TYR A 1 96 ? -8.939 10.937 9.538 1.00 96.38 96 TYR A N 1
ATOM 733 C CA . TYR A 1 96 ? -8.902 11.278 8.119 1.00 96.38 96 TYR A CA 1
ATOM 734 C C . TYR A 1 96 ? -9.780 12.498 7.827 1.00 96.38 96 TYR A C 1
ATOM 736 O O . TYR A 1 96 ? -10.887 12.610 8.343 1.00 96.38 96 TYR A O 1
ATOM 744 N N . ASP A 1 97 ? -9.262 13.432 7.034 1.00 94.88 97 ASP A N 1
ATOM 745 C CA . ASP A 1 97 ? -9.992 14.608 6.567 1.00 94.88 97 ASP A CA 1
ATOM 746 C C . ASP A 1 97 ? -10.573 14.300 5.183 1.00 94.88 97 ASP A C 1
ATOM 748 O O . ASP A 1 97 ? -9.848 14.322 4.186 1.00 94.88 97 ASP A O 1
ATOM 752 N N . GLU A 1 98 ? -11.869 13.991 5.128 1.00 91.00 98 GLU A N 1
ATOM 753 C CA . GLU A 1 98 ? -12.585 13.678 3.882 1.00 91.00 98 GLU A CA 1
ATOM 754 C C . GLU A 1 98 ? -12.666 14.882 2.935 1.00 91.00 98 GLU A C 1
ATOM 756 O O . GLU A 1 98 ? -12.641 14.718 1.717 1.00 91.00 98 GLU A O 1
ATOM 761 N N . MET A 1 99 ? -12.685 16.107 3.472 1.00 88.69 99 MET A N 1
ATOM 762 C CA . MET A 1 99 ? -12.754 17.326 2.662 1.00 88.69 99 MET A CA 1
ATOM 763 C C . MET A 1 99 ? -11.429 17.602 1.950 1.00 88.69 99 MET A C 1
ATOM 765 O O . MET A 1 99 ? -11.416 18.095 0.824 1.00 88.69 99 MET A O 1
ATOM 769 N N . GLN A 1 100 ? -10.308 17.314 2.613 1.00 89.94 100 GLN A N 1
ATOM 770 C CA . GLN A 1 100 ? -8.955 17.497 2.073 1.00 89.94 100 GLN A CA 1
ATOM 771 C C . GLN A 1 100 ? -8.354 16.212 1.496 1.00 89.94 100 GLN A C 1
ATOM 773 O O . GLN A 1 100 ? -7.217 16.228 1.019 1.00 89.94 100 GLN A O 1
ATOM 778 N N . ASN A 1 101 ? -9.097 15.111 1.572 1.00 91.94 101 ASN A N 1
ATOM 779 C CA . ASN A 1 101 ? -8.721 13.785 1.113 1.00 91.94 101 ASN A CA 1
ATOM 780 C C . ASN A 1 101 ? -7.341 13.320 1.612 1.00 91.94 101 ASN A C 1
ATOM 782 O O . ASN A 1 101 ? -6.486 12.866 0.843 1.00 91.94 101 ASN A O 1
ATOM 786 N N . ARG A 1 102 ? -7.076 13.485 2.915 1.00 94.50 102 ARG A N 1
ATOM 787 C CA . ARG A 1 102 ? -5.778 13.130 3.516 1.00 94.50 102 ARG A CA 1
ATOM 788 C C . ARG A 1 102 ? -5.872 12.830 5.012 1.00 94.50 102 ARG A C 1
ATOM 790 O O . ARG A 1 102 ? -6.722 13.398 5.693 1.00 94.50 102 ARG A O 1
ATOM 797 N N . PRO A 1 103 ? -4.933 12.042 5.572 1.00 97.12 103 PRO A N 1
ATOM 798 C CA . PRO A 1 103 ? -4.786 11.931 7.020 1.00 97.12 103 PRO A CA 1
ATOM 799 C C . PRO A 1 103 ? -4.624 13.304 7.680 1.00 97.12 103 PRO A C 1
ATOM 801 O O . PRO A 1 103 ? -3.891 14.171 7.181 1.00 97.12 103 PRO A O 1
ATOM 804 N N . THR A 1 104 ? -5.286 13.510 8.818 1.00 97.38 104 THR A N 1
ATOM 805 C CA . THR A 1 104 ? -5.213 14.789 9.543 1.00 97.38 104 THR A CA 1
ATOM 806 C C . THR A 1 104 ? -3.797 15.022 10.066 1.00 97.38 104 THR A C 1
ATOM 808 O O . THR A 1 104 ? -3.232 16.100 9.864 1.00 97.38 104 THR A O 1
ATOM 811 N N . LYS A 1 105 ? -3.179 13.981 10.635 1.00 97.38 105 LYS A N 1
ATOM 812 C CA . LYS A 1 105 ? -1.798 13.988 11.121 1.00 97.38 105 LYS A CA 1
ATOM 813 C C . LYS A 1 105 ? -0.806 13.901 9.965 1.00 97.38 105 LYS A C 1
ATOM 815 O O . LYS A 1 105 ? -0.908 13.040 9.096 1.00 97.38 105 LYS A O 1
ATOM 820 N N . HIS A 1 106 ? 0.195 14.777 9.978 1.00 96.81 106 HIS A N 1
ATOM 821 C CA . HIS A 1 106 ? 1.218 14.821 8.932 1.00 96.81 106 HIS A CA 1
ATOM 822 C C . HIS A 1 106 ? 2.061 13.535 8.863 1.00 96.81 106 HIS A C 1
ATOM 824 O O . HIS A 1 106 ? 2.407 13.089 7.776 1.00 96.81 106 HIS A O 1
ATOM 830 N N . GLU A 1 107 ? 2.352 12.910 10.006 1.00 97.00 107 GLU A N 1
ATOM 831 C CA . GLU A 1 107 ? 3.116 11.653 10.104 1.00 97.00 107 GLU A CA 1
ATOM 832 C C . GLU A 1 107 ? 2.460 10.450 9.407 1.00 97.00 107 GLU A C 1
ATOM 834 O O . GLU A 1 107 ? 3.146 9.482 9.095 1.00 97.00 107 GLU A O 1
ATOM 839 N N . ASP A 1 108 ? 1.159 10.529 9.117 1.00 97.81 108 ASP A N 1
ATOM 840 C CA . ASP A 1 108 ? 0.413 9.498 8.392 1.00 97.81 108 ASP A CA 1
ATOM 841 C C . ASP A 1 108 ? 0.303 9.785 6.888 1.00 97.81 108 ASP A C 1
ATOM 843 O O . ASP A 1 108 ? -0.130 8.938 6.102 1.00 97.81 108 ASP A O 1
ATOM 847 N N . ARG A 1 109 ? 0.742 10.970 6.445 1.00 97.00 109 ARG A N 1
ATOM 848 C CA . ARG A 1 109 ? 0.792 11.371 5.029 1.00 97.00 109 ARG A CA 1
ATOM 849 C C . ARG A 1 109 ? 2.050 10.829 4.366 1.00 97.00 109 ARG A C 1
ATOM 851 O O . ARG A 1 109 ? 2.850 11.568 3.799 1.00 97.00 109 ARG A O 1
ATOM 858 N N . VAL A 1 110 ? 2.234 9.525 4.489 1.00 97.69 110 VAL A N 1
ATOM 859 C CA . VAL A 1 110 ? 3.416 8.822 4.010 1.00 97.69 110 VAL A CA 1
ATOM 860 C C . VAL A 1 110 ? 3.065 7.831 2.913 1.00 97.69 110 VAL A C 1
ATOM 862 O O . VAL A 1 110 ? 1.893 7.488 2.727 1.00 97.69 110 VAL A O 1
ATOM 865 N N . HIS A 1 111 ? 4.099 7.387 2.205 1.00 98.25 111 HIS A N 1
ATOM 866 C CA . HIS A 1 111 ? 3.999 6.367 1.175 1.00 98.25 111 HIS A CA 1
ATOM 867 C C . HIS A 1 111 ? 4.383 4.979 1.690 1.00 98.25 111 HIS A C 1
ATOM 869 O O . HIS A 1 111 ? 4.757 4.838 2.856 1.00 98.25 111 HIS A O 1
ATOM 875 N N . ALA A 1 112 ? 4.288 3.956 0.834 1.00 97.69 112 ALA A N 1
ATOM 876 C CA . ALA A 1 112 ? 4.520 2.547 1.175 1.00 97.69 112 ALA A CA 1
ATOM 877 C C . ALA A 1 112 ? 5.778 2.305 2.031 1.00 97.69 112 ALA A C 1
ATOM 879 O O . ALA A 1 112 ? 5.719 1.594 3.035 1.00 97.69 112 ALA A O 1
ATOM 880 N N . ASN A 1 113 ? 6.881 2.985 1.705 1.00 97.25 113 ASN A N 1
ATOM 881 C CA . ASN A 1 113 ? 8.163 2.872 2.405 1.00 97.25 113 ASN A CA 1
ATOM 882 C C . ASN A 1 113 ? 8.138 3.228 3.893 1.00 97.25 113 ASN A C 1
ATOM 884 O O . ASN A 1 113 ? 8.977 2.760 4.659 1.00 97.25 113 ASN A O 1
ATOM 888 N N . LYS A 1 114 ? 7.158 4.017 4.328 1.00 97.69 114 LYS A N 1
ATOM 889 C CA . LYS A 1 114 ? 6.956 4.386 5.736 1.00 97.69 114 LYS A CA 1
ATOM 890 C C . LYS A 1 114 ? 5.602 3.921 6.271 1.00 97.69 114 LYS A C 1
ATOM 892 O O . LYS A 1 114 ? 5.457 3.761 7.482 1.00 97.69 114 LYS A O 1
ATOM 897 N N . ALA A 1 115 ? 4.629 3.675 5.394 1.00 97.81 115 ALA A N 1
ATOM 898 C CA . ALA A 1 115 ? 3.286 3.231 5.754 1.00 97.81 115 ALA A CA 1
ATOM 899 C C . ALA A 1 115 ? 3.307 1.901 6.517 1.00 97.81 115 ALA A C 1
ATOM 901 O O . ALA A 1 115 ? 2.523 1.736 7.443 1.00 97.81 115 ALA A O 1
ATOM 902 N N . TRP A 1 116 ? 4.241 0.999 6.195 1.00 96.81 116 TRP A N 1
ATOM 903 C CA . TRP A 1 116 ? 4.414 -0.277 6.900 1.00 96.81 116 TRP A CA 1
ATOM 904 C C . TRP A 1 116 ? 4.623 -0.090 8.410 1.00 96.81 116 TRP A C 1
ATOM 906 O O . TRP A 1 116 ? 3.914 -0.672 9.228 1.00 96.81 116 TRP A O 1
ATOM 916 N N . LEU A 1 117 ? 5.552 0.795 8.788 1.00 95.31 117 LEU A N 1
ATOM 917 C CA . LEU A 1 117 ? 5.833 1.108 10.190 1.00 95.31 117 LEU A CA 1
ATOM 918 C C . LEU A 1 117 ? 4.693 1.903 10.838 1.00 95.31 117 LEU A C 1
ATOM 920 O O . LEU A 1 117 ? 4.359 1.681 12.001 1.00 95.31 117 LEU A O 1
ATOM 924 N N . ARG A 1 118 ? 4.083 2.835 10.093 1.00 97.06 118 ARG A N 1
ATOM 925 C CA . ARG A 1 118 ? 2.930 3.599 10.588 1.00 97.06 118 ARG A CA 1
ATOM 926 C C . ARG A 1 118 ? 1.756 2.685 10.916 1.00 97.06 118 ARG A C 1
ATOM 928 O O . ARG A 1 118 ? 1.189 2.818 11.996 1.00 97.06 118 ARG A O 1
ATOM 935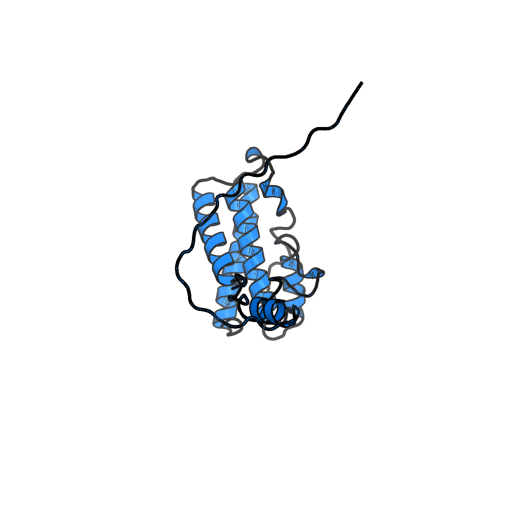 N N . TYR A 1 119 ? 1.446 1.728 10.051 1.00 97.38 119 TYR A N 1
ATOM 936 C CA . TYR A 1 119 ? 0.421 0.722 10.299 1.00 97.38 119 TYR A CA 1
ATOM 937 C C . TYR A 1 119 ? 0.673 -0.044 11.602 1.00 97.38 119 TYR A C 1
ATOM 939 O O . TYR A 1 119 ? -0.228 -0.149 12.433 1.00 97.38 119 TYR A O 1
ATOM 947 N N . GLU A 1 120 ? 1.910 -0.490 11.832 1.00 94.88 120 GLU A N 1
ATOM 948 C CA . GLU A 1 120 ? 2.258 -1.232 13.047 1.00 94.88 120 GLU A CA 1
ATOM 949 C C . GLU A 1 120 ? 2.016 -0.415 14.330 1.00 94.88 120 GLU A C 1
ATOM 951 O O . GLU A 1 120 ? 1.580 -0.963 15.344 1.00 94.88 120 GLU A O 1
ATOM 956 N N . SER A 1 121 ? 2.207 0.910 14.290 1.00 94.50 121 SER A N 1
ATOM 957 C CA . SER A 1 121 ? 1.898 1.791 15.429 1.00 94.50 121 SER A CA 1
ATOM 958 C C . SER A 1 121 ? 0.401 1.858 15.767 1.00 94.50 121 SER A C 1
ATOM 960 O O . SER A 1 121 ? 0.043 1.928 16.940 1.00 94.50 121 SER A O 1
ATOM 962 N N . TYR A 1 122 ? -0.480 1.768 14.764 1.00 95.31 122 TYR A N 1
ATOM 963 C CA . TYR A 1 122 ? -1.930 1.693 14.975 1.00 95.31 122 TYR A CA 1
ATOM 964 C C . TYR A 1 122 ? -2.366 0.294 15.419 1.00 95.31 122 TYR A C 1
ATOM 966 O O . TYR A 1 122 ? -3.202 0.156 16.310 1.00 95.31 122 TYR A O 1
ATOM 974 N N . ARG A 1 123 ? -1.773 -0.751 14.832 1.00 94.75 123 ARG A N 1
ATOM 975 C CA . ARG A 1 123 ? -2.077 -2.150 15.151 1.00 94.75 123 ARG A CA 1
ATOM 976 C C . ARG A 1 123 ? -1.680 -2.514 16.581 1.00 94.75 123 ARG A C 1
ATOM 978 O O . ARG A 1 123 ? -2.490 -3.066 17.315 1.00 94.75 123 ARG A O 1
ATOM 985 N N . SER A 1 124 ? -0.454 -2.186 16.990 1.00 90.38 124 SER A N 1
ATOM 986 C CA . SER A 1 124 ? 0.068 -2.502 18.331 1.00 90.38 124 SER A CA 1
ATOM 987 C C . SER A 1 124 ? -0.702 -1.816 19.465 1.00 90.38 124 SER A C 1
ATOM 989 O O . SER A 1 124 ? -0.763 -2.350 20.571 1.00 90.38 124 SER A O 1
ATOM 991 N N . GLY A 1 125 ? -1.335 -0.672 19.191 1.00 85.75 125 GLY A N 1
ATOM 992 C CA . GLY A 1 125 ? -2.217 0.021 20.129 1.00 85.75 125 GLY A CA 1
ATOM 993 C C . GLY A 1 125 ? -3.638 -0.549 20.214 1.00 85.75 125 GLY A C 1
ATOM 994 O O . GLY A 1 125 ? -4.437 -0.030 20.993 1.00 85.75 125 GLY A O 1
ATOM 995 N N . ASN A 1 126 ? -3.977 -1.580 19.428 1.00 85.38 126 ASN A N 1
ATOM 996 C CA . ASN A 1 126 ? -5.345 -2.070 19.291 1.00 85.38 126 ASN A CA 1
ATOM 997 C C . ASN A 1 126 ? -5.460 -3.593 19.494 1.00 85.38 126 ASN A C 1
ATOM 999 O O . ASN A 1 126 ? -5.003 -4.395 18.681 1.00 85.38 126 ASN A O 1
ATOM 1003 N N . VAL A 1 127 ? -6.141 -3.997 20.571 1.00 83.88 127 VAL A N 1
ATOM 1004 C CA . VAL A 1 127 ? -6.329 -5.410 20.952 1.00 83.88 127 VAL A CA 1
ATOM 1005 C C . VAL A 1 127 ? -7.112 -6.199 19.896 1.00 83.88 127 VAL A C 1
ATOM 1007 O O . VAL A 1 127 ? -6.843 -7.384 19.711 1.00 83.88 127 VAL A O 1
ATOM 1010 N N . SER A 1 128 ? -8.033 -5.570 19.155 1.00 81.00 128 SER A N 1
ATOM 1011 C CA . SER A 1 128 ? -8.770 -6.269 18.092 1.00 81.00 128 SER A CA 1
ATOM 1012 C C . SER A 1 128 ? -7.896 -6.597 16.876 1.00 81.00 128 SER A C 1
ATOM 1014 O O . SER A 1 128 ? -8.254 -7.458 16.083 1.00 81.00 128 SER A O 1
ATOM 1016 N N . ALA A 1 129 ? -6.720 -5.974 16.746 1.00 86.44 129 ALA A N 1
ATOM 1017 C CA . ALA A 1 129 ? -5.822 -6.125 15.603 1.00 86.44 129 ALA A CA 1
ATOM 1018 C C . ALA A 1 129 ? -4.637 -7.078 15.861 1.00 86.44 129 ALA A C 1
ATOM 1020 O O . ALA A 1 129 ? -3.667 -7.094 15.094 1.00 86.44 129 ALA A O 1
ATOM 1021 N N . ILE A 1 130 ? -4.685 -7.887 16.929 1.00 84.81 130 ILE A N 1
ATOM 1022 C CA . ILE A 1 130 ? -3.611 -8.837 17.274 1.00 84.81 130 ILE A CA 1
ATOM 1023 C C . ILE A 1 130 ? -3.330 -9.807 16.116 1.00 84.81 130 ILE A C 1
ATOM 1025 O O . ILE A 1 130 ? -2.164 -10.059 15.815 1.00 84.81 130 ILE A O 1
ATOM 1029 N N . GLY A 1 131 ? -4.374 -10.288 15.433 1.00 87.31 131 GLY A N 1
ATOM 1030 C CA . GLY A 1 131 ? -4.261 -11.213 14.297 1.00 87.31 131 GLY A CA 1
ATOM 1031 C C . GLY A 1 131 ? -3.756 -10.589 12.992 1.00 87.31 131 GLY A C 1
ATOM 1032 O O . GLY A 1 131 ? -3.466 -11.316 12.049 1.00 87.31 131 GLY A O 1
ATOM 1033 N N . LEU A 1 132 ? -3.610 -9.262 12.921 1.00 91.44 132 LEU A N 1
ATOM 1034 C CA . LEU A 1 132 ? -3.255 -8.547 11.690 1.00 91.44 132 LEU A CA 1
ATOM 1035 C C . LEU A 1 132 ? -1.762 -8.184 11.598 1.00 91.44 132 LEU A C 1
ATOM 1037 O O . LEU A 1 132 ? -1.388 -7.170 11.015 1.00 91.44 132 LEU A O 1
ATOM 1041 N N . ALA A 1 133 ? -0.881 -8.958 12.226 1.00 92.06 133 ALA A N 1
ATOM 1042 C CA . ALA A 1 133 ? 0.543 -8.634 12.254 1.00 92.06 133 ALA A CA 1
ATOM 1043 C C . ALA A 1 133 ? 1.206 -8.767 10.870 1.00 92.06 133 ALA A C 1
ATOM 1045 O O . ALA A 1 133 ? 0.961 -9.718 10.128 1.00 92.06 133 ALA A O 1
ATOM 1046 N N . LEU A 1 134 ? 2.104 -7.832 10.558 1.00 92.38 134 LEU A N 1
ATOM 1047 C CA . LEU A 1 134 ? 3.020 -7.925 9.422 1.00 92.38 134 LEU A CA 1
ATOM 1048 C C . LEU A 1 134 ? 4.396 -8.426 9.863 1.00 92.38 134 LEU A C 1
ATOM 1050 O O . LEU A 1 134 ? 4.761 -8.371 11.036 1.00 92.38 134 LEU A O 1
ATOM 1054 N N . SER A 1 135 ? 5.198 -8.862 8.889 1.00 91.88 135 SER A N 1
ATOM 1055 C CA . SER A 1 135 ? 6.637 -9.047 9.092 1.00 91.88 135 SER A CA 1
ATOM 1056 C C . SER A 1 135 ? 7.279 -7.748 9.594 1.00 91.88 135 SER A C 1
ATOM 1058 O O . SER A 1 135 ? 6.992 -6.666 9.079 1.00 91.88 135 SER A O 1
ATOM 1060 N N . ALA A 1 136 ? 8.202 -7.864 10.552 1.00 90.81 136 ALA A N 1
ATOM 1061 C CA . ALA A 1 136 ? 8.989 -6.729 11.034 1.00 90.81 136 ALA A CA 1
ATOM 1062 C C . ALA A 1 136 ? 9.881 -6.125 9.933 1.00 90.81 136 ALA A C 1
ATOM 1064 O O . ALA A 1 136 ? 10.161 -4.927 9.944 1.00 90.81 136 ALA A O 1
ATOM 1065 N N . GLN A 1 137 ? 10.308 -6.941 8.965 1.00 95.38 137 GLN A N 1
ATOM 1066 C CA . GLN A 1 137 ? 11.039 -6.454 7.802 1.00 95.38 137 GLN A CA 1
ATOM 1067 C C . GLN A 1 137 ? 10.062 -5.799 6.824 1.00 95.38 137 GLN A C 1
ATOM 1069 O O . GLN A 1 137 ? 9.206 -6.487 6.269 1.00 95.38 137 GLN A O 1
ATOM 1074 N N . ASN A 1 138 ? 10.228 -4.495 6.593 1.00 96.88 138 ASN A N 1
ATOM 1075 C CA . ASN A 1 138 ? 9.472 -3.750 5.591 1.00 96.88 138 ASN A CA 1
ATOM 1076 C C . ASN A 1 138 ? 9.979 -4.105 4.180 1.00 96.88 138 ASN A C 1
ATOM 1078 O O . ASN A 1 138 ? 11.136 -3.793 3.879 1.00 96.88 138 ASN A O 1
ATOM 1082 N N . PRO A 1 139 ? 9.147 -4.714 3.312 1.00 98.00 139 PRO A N 1
ATOM 1083 C CA . PRO A 1 139 ? 9.536 -5.036 1.943 1.00 98.00 139 PRO A CA 1
ATOM 1084 C C . PRO A 1 139 ? 9.749 -3.800 1.071 1.00 98.00 139 PRO A C 1
ATOM 1086 O O . PRO A 1 139 ? 10.463 -3.911 0.095 1.00 98.00 139 PRO A O 1
ATOM 1089 N N . PHE A 1 140 ? 9.147 -2.657 1.418 1.00 98.38 140 PHE A N 1
ATOM 1090 C CA . PHE A 1 140 ? 9.175 -1.405 0.650 1.00 98.38 140 PHE A CA 1
ATOM 1091 C C . PHE A 1 140 ? 10.217 -0.406 1.164 1.00 98.38 140 PHE A C 1
ATOM 1093 O O . PHE A 1 140 ? 10.103 0.789 0.901 1.00 98.38 140 PHE A O 1
ATOM 1100 N N . ALA A 1 141 ? 11.187 -0.843 1.970 1.00 97.69 141 ALA A N 1
ATOM 1101 C CA . ALA A 1 141 ? 12.151 0.065 2.595 1.00 97.69 141 ALA A CA 1
ATOM 1102 C C . ALA A 1 141 ? 12.990 0.855 1.570 1.00 97.69 141 ALA A C 1
ATOM 1104 O O . ALA A 1 141 ? 13.410 1.973 1.862 1.00 97.69 141 ALA A O 1
ATOM 1105 N N . ASP A 1 142 ? 13.207 0.283 0.387 1.00 97.62 142 ASP A N 1
ATOM 1106 C CA . ASP A 1 142 ? 13.943 0.849 -0.744 1.00 97.62 142 ASP A CA 1
ATOM 1107 C C . ASP A 1 142 ? 13.044 1.328 -1.897 1.00 97.62 142 ASP A C 1
ATOM 1109 O O . ASP A 1 142 ? 13.564 1.763 -2.922 1.00 97.62 142 ASP A O 1
ATOM 1113 N N . TRP A 1 143 ? 11.722 1.296 -1.723 1.00 98.38 143 TRP A N 1
ATOM 1114 C CA . TRP A 1 143 ? 10.757 1.864 -2.664 1.00 98.38 143 TRP A CA 1
ATOM 1115 C C . TRP A 1 143 ? 10.538 3.356 -2.380 1.00 98.38 143 TRP A C 1
ATOM 1117 O O . TRP A 1 143 ? 10.430 3.774 -1.224 1.00 98.38 143 TRP A O 1
ATOM 1127 N N . ASP A 1 144 ? 10.377 4.187 -3.404 1.00 98.06 144 ASP A N 1
ATOM 1128 C CA . ASP A 1 144 ? 9.883 5.556 -3.249 1.00 98.06 144 ASP A CA 1
ATOM 1129 C C . ASP A 1 144 ? 8.900 5.927 -4.361 1.00 98.06 144 ASP A C 1
ATOM 1131 O O . ASP A 1 144 ? 9.023 5.526 -5.515 1.00 98.06 144 ASP A O 1
ATOM 1135 N N . VAL A 1 145 ? 7.928 6.788 -4.049 1.00 97.88 145 VAL A N 1
ATOM 1136 C CA . VAL A 1 145 ? 6.974 7.278 -5.056 1.00 97.88 145 VAL A CA 1
ATOM 1137 C C . VAL A 1 145 ? 7.691 7.962 -6.232 1.00 97.88 145 VAL A C 1
ATOM 1139 O O . VAL A 1 145 ? 7.161 8.021 -7.345 1.00 97.88 145 VAL A O 1
ATOM 1142 N N . SER A 1 146 ? 8.886 8.508 -6.000 1.00 98.06 146 SER A N 1
ATOM 1143 C CA . SER A 1 146 ? 9.735 9.176 -6.991 1.00 98.06 146 SER A CA 1
ATOM 1144 C C . SER A 1 146 ? 10.374 8.215 -7.994 1.00 98.06 146 SER A C 1
ATOM 1146 O O . SER A 1 146 ? 10.768 8.664 -9.073 1.00 98.06 146 SER A O 1
ATOM 1148 N N . ASP A 1 147 ? 10.374 6.907 -7.723 1.00 97.25 147 ASP A N 1
ATOM 1149 C CA . ASP A 1 147 ? 10.857 5.873 -8.646 1.00 97.25 147 ASP A CA 1
ATOM 1150 C C . ASP A 1 147 ? 10.064 5.840 -9.959 1.00 97.25 147 ASP A C 1
ATOM 1152 O O . ASP A 1 147 ? 10.564 5.369 -10.980 1.00 97.25 147 ASP A O 1
ATOM 1156 N N . ARG A 1 148 ? 8.883 6.478 -9.995 1.00 96.56 148 ARG A N 1
ATOM 1157 C CA . ARG A 1 148 ? 8.128 6.775 -11.226 1.00 96.56 148 ARG A CA 1
ATOM 1158 C C . ARG A 1 148 ? 8.937 7.520 -12.298 1.00 96.56 148 ARG A C 1
ATOM 1160 O O . ARG A 1 148 ? 8.555 7.509 -13.465 1.00 96.56 148 ARG A O 1
ATOM 1167 N N . TYR A 1 149 ? 10.018 8.197 -11.909 1.00 98.06 149 TYR A N 1
ATOM 1168 C CA . TYR A 1 149 ? 10.921 8.910 -12.816 1.00 98.06 149 TYR A CA 1
ATOM 1169 C C . TYR A 1 149 ? 12.219 8.151 -13.105 1.00 98.06 149 TYR A C 1
ATOM 1171 O O . TYR A 1 149 ? 12.988 8.566 -13.975 1.00 98.06 149 TYR A O 1
ATOM 1179 N N . ALA A 1 150 ? 12.490 7.060 -12.387 1.00 97.75 150 ALA A N 1
ATOM 1180 C CA . ALA A 1 150 ? 13.685 6.265 -12.600 1.00 97.75 150 ALA A CA 1
ATOM 1181 C C . ALA A 1 150 ? 13.634 5.553 -13.962 1.00 97.75 150 ALA A C 1
ATOM 1183 O O . ALA A 1 150 ? 12.578 5.205 -14.496 1.00 97.75 150 ALA A O 1
ATOM 1184 N N . ALA A 1 151 ? 14.808 5.323 -14.551 1.00 98.12 151 ALA A N 1
ATOM 1185 C CA . ALA A 1 151 ? 14.898 4.632 -15.829 1.00 98.12 151 ALA A CA 1
ATOM 1186 C C . ALA A 1 151 ? 14.458 3.167 -15.677 1.00 98.12 151 ALA A C 1
ATOM 1188 O O . ALA A 1 151 ? 14.947 2.464 -14.796 1.00 98.12 151 ALA A O 1
ATOM 1189 N N . GLN A 1 152 ? 13.618 2.670 -16.594 1.00 97.69 152 GLN A N 1
ATOM 1190 C CA . GLN A 1 152 ? 13.077 1.301 -16.530 1.00 97.69 152 GLN A CA 1
ATOM 1191 C C . GLN A 1 152 ? 14.158 0.210 -16.440 1.00 97.69 152 GLN A C 1
ATOM 1193 O O . GLN A 1 152 ? 13.922 -0.836 -15.846 1.00 97.69 152 GLN A O 1
ATOM 1198 N N . ARG A 1 153 ? 15.362 0.467 -16.975 1.00 97.56 153 ARG A N 1
ATOM 1199 C CA . ARG A 1 153 ? 16.522 -0.441 -16.897 1.00 97.56 153 ARG A CA 1
ATOM 1200 C C . ARG A 1 153 ? 17.008 -0.728 -15.471 1.00 97.56 153 ARG A C 1
ATOM 1202 O O . ARG A 1 153 ? 17.750 -1.682 -15.279 1.00 97.56 153 ARG A O 1
ATOM 1209 N N . ASN A 1 154 ? 16.624 0.100 -14.499 1.00 98.00 154 ASN A N 1
ATOM 1210 C CA . ASN A 1 154 ? 16.968 -0.094 -13.093 1.00 98.00 154 ASN A CA 1
ATOM 1211 C C . ASN A 1 154 ? 16.100 -1.179 -12.435 1.00 98.00 154 ASN A C 1
ATOM 1213 O O . ASN A 1 154 ? 16.439 -1.659 -11.360 1.00 98.00 154 ASN A O 1
ATOM 1217 N N . PHE A 1 155 ? 15.006 -1.588 -13.086 1.00 98.56 155 PHE A N 1
ATOM 1218 C CA . PHE A 1 155 ? 14.043 -2.537 -12.546 1.00 98.56 155 PHE A CA 1
ATOM 1219 C C . PHE A 1 155 ? 14.187 -3.890 -13.229 1.00 98.56 155 PHE A C 1
ATOM 1221 O O . PHE A 1 155 ? 14.224 -4.010 -14.455 1.00 98.56 155 PHE A O 1
ATOM 1228 N N . ASN A 1 156 ? 14.216 -4.936 -12.417 1.00 98.50 156 ASN A N 1
ATOM 1229 C CA . ASN A 1 156 ? 14.210 -6.317 -12.867 1.00 98.50 156 ASN A CA 1
ATOM 1230 C C . ASN A 1 156 ? 13.319 -7.147 -11.942 1.00 98.50 156 ASN A C 1
ATOM 1232 O O . ASN A 1 156 ? 12.875 -6.685 -10.892 1.00 98.50 156 ASN A O 1
ATOM 1236 N N . ARG A 1 157 ? 13.076 -8.403 -12.314 1.00 98.56 157 ARG A N 1
ATOM 1237 C CA . ARG A 1 157 ? 12.200 -9.283 -11.539 1.00 98.56 157 ARG A CA 1
ATOM 1238 C C . ARG A 1 157 ? 12.636 -9.437 -10.076 1.00 98.56 157 ARG A C 1
ATOM 1240 O O . ARG A 1 157 ? 11.771 -9.436 -9.211 1.00 98.56 157 ARG A O 1
ATOM 1247 N N . SER A 1 158 ? 13.935 -9.575 -9.795 1.00 98.31 158 SER A N 1
ATOM 1248 C CA . SER A 1 158 ? 14.435 -9.730 -8.418 1.00 98.31 158 SER A CA 1
ATOM 1249 C C . SER A 1 158 ? 14.234 -8.485 -7.559 1.00 98.31 158 SER A C 1
ATOM 1251 O O . SER A 1 158 ? 14.022 -8.630 -6.364 1.00 98.31 158 SER A O 1
ATOM 1253 N N . TYR A 1 159 ? 14.256 -7.297 -8.165 1.00 98.25 159 TYR A N 1
ATOM 1254 C CA . TYR A 1 159 ? 13.976 -6.038 -7.480 1.00 98.25 159 TYR A CA 1
ATOM 1255 C C . TYR A 1 159 ? 12.483 -5.887 -7.152 1.00 98.25 159 TYR A C 1
ATOM 1257 O O . TYR A 1 159 ? 12.126 -5.543 -6.036 1.00 98.25 159 TYR A O 1
ATOM 1265 N N . VAL A 1 160 ? 11.597 -6.232 -8.093 1.00 98.62 160 VAL A N 1
ATOM 1266 C CA . VAL A 1 160 ? 10.140 -6.039 -7.931 1.00 98.62 160 VAL A CA 1
ATOM 1267 C C . VAL A 1 160 ? 9.470 -7.142 -7.100 1.00 98.62 160 VAL A C 1
ATOM 1269 O O . VAL A 1 160 ? 8.408 -6.945 -6.509 1.00 98.62 160 VAL A O 1
ATOM 1272 N N . LEU A 1 161 ? 10.053 -8.344 -7.059 1.00 98.75 161 LEU A N 1
ATOM 1273 C CA . LEU A 1 161 ? 9.433 -9.500 -6.407 1.00 98.75 161 LEU A CA 1
ATOM 1274 C C . LEU A 1 161 ? 9.180 -9.307 -4.893 1.00 98.75 161 LEU A C 1
ATOM 1276 O O . LEU A 1 161 ? 8.083 -9.667 -4.458 1.00 98.75 161 LEU A O 1
ATOM 1280 N N . PRO A 1 162 ? 10.102 -8.737 -4.092 1.00 98.62 162 PRO A N 1
ATOM 1281 C CA . PRO A 1 162 ? 9.834 -8.412 -2.689 1.00 98.62 162 PRO A CA 1
ATOM 1282 C C . PRO A 1 162 ? 8.658 -7.441 -2.508 1.00 98.62 162 PRO A C 1
ATOM 1284 O O . PRO A 1 162 ? 7.790 -7.687 -1.671 1.00 98.62 162 PRO A O 1
ATOM 1287 N N . HIS A 1 163 ? 8.558 -6.396 -3.337 1.00 98.81 163 HIS A N 1
ATOM 1288 C CA . HIS A 1 163 ? 7.438 -5.446 -3.304 1.00 98.81 163 HIS A CA 1
ATOM 1289 C C . HIS A 1 163 ? 6.103 -6.117 -3.634 1.00 98.81 163 HIS A C 1
ATOM 1291 O O . HIS A 1 163 ? 5.112 -5.918 -2.929 1.00 98.81 163 HIS A O 1
ATOM 1297 N N . ARG A 1 164 ? 6.084 -7.000 -4.640 1.00 98.81 164 ARG A N 1
ATOM 1298 C CA . ARG A 1 164 ? 4.915 -7.836 -4.945 1.00 98.81 164 ARG A CA 1
ATOM 1299 C C . ARG A 1 164 ? 4.484 -8.679 -3.742 1.00 98.81 164 ARG A C 1
ATOM 1301 O O . ARG A 1 164 ? 3.302 -8.7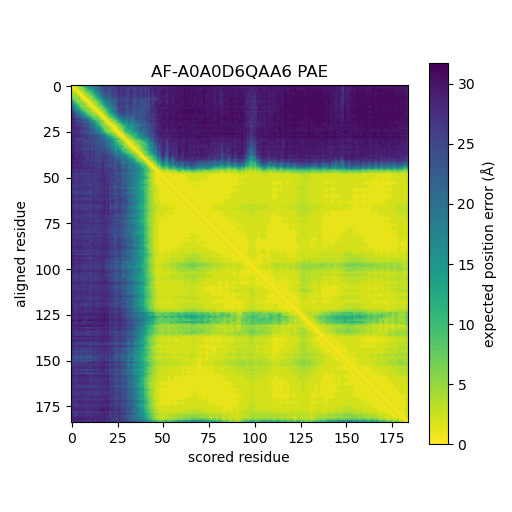26 -3.415 1.00 98.81 164 ARG A O 1
ATOM 1308 N N . GLN A 1 165 ? 5.430 -9.347 -3.079 1.00 98.75 165 GLN A N 1
ATOM 1309 C CA . GLN A 1 165 ? 5.149 -10.160 -1.888 1.00 98.75 165 GLN A CA 1
ATOM 1310 C C . GLN A 1 165 ? 4.624 -9.307 -0.725 1.00 98.75 165 GLN A C 1
ATOM 1312 O O . GLN A 1 165 ? 3.683 -9.713 -0.046 1.00 98.75 165 GLN A O 1
ATOM 1317 N N . GLY A 1 166 ? 5.174 -8.106 -0.531 1.00 98.69 166 GLY A N 1
ATOM 1318 C CA . GLY A 1 166 ? 4.678 -7.146 0.453 1.00 98.69 166 GLY A CA 1
ATOM 1319 C C . GLY A 1 166 ? 3.241 -6.704 0.174 1.00 98.69 166 GLY A C 1
ATOM 1320 O O . GLY A 1 166 ? 2.405 -6.732 1.074 1.00 98.69 166 GLY A O 1
ATOM 1321 N N . ALA A 1 167 ? 2.917 -6.361 -1.074 1.00 98.81 167 ALA A N 1
ATOM 1322 C CA . ALA A 1 167 ? 1.555 -6.000 -1.467 1.00 98.81 167 ALA A CA 1
ATOM 1323 C C . ALA A 1 167 ? 0.569 -7.179 -1.335 1.00 98.81 167 ALA A C 1
ATOM 1325 O O . ALA A 1 167 ? -0.568 -6.979 -0.903 1.00 98.81 167 ALA A O 1
ATOM 1326 N N . GLN A 1 168 ? 1.009 -8.411 -1.617 1.00 98.81 168 GLN A N 1
ATOM 1327 C CA . GLN A 1 168 ? 0.215 -9.622 -1.380 1.00 98.81 168 G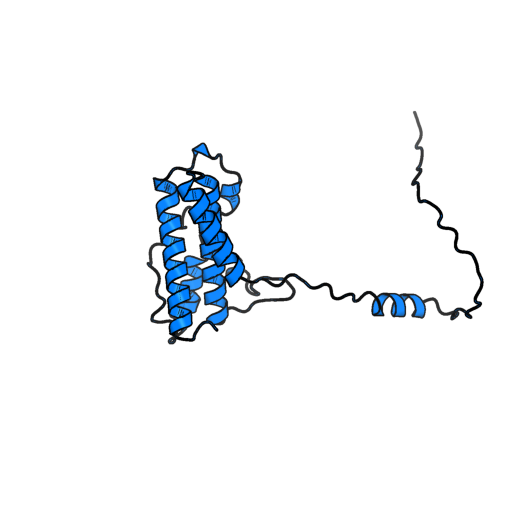LN A CA 1
ATOM 1328 C C . GLN A 1 168 ? -0.102 -9.808 0.109 1.00 98.81 168 GLN A C 1
ATOM 1330 O O . GLN A 1 168 ? -1.248 -10.082 0.455 1.00 98.81 168 GLN A O 1
ATOM 1335 N N . ALA A 1 169 ? 0.875 -9.601 0.997 1.00 98.50 169 ALA A N 1
ATOM 1336 C CA . ALA A 1 169 ? 0.646 -9.679 2.440 1.00 98.50 169 ALA A CA 1
ATOM 1337 C C . ALA A 1 169 ? -0.423 -8.671 2.900 1.00 98.50 169 ALA A C 1
ATOM 1339 O O . ALA A 1 169 ? -1.290 -9.010 3.703 1.00 98.50 169 ALA A O 1
ATOM 1340 N N . VAL A 1 170 ? -0.431 -7.459 2.331 1.00 98.62 170 VAL A N 1
ATOM 1341 C CA . VAL A 1 170 ? -1.493 -6.471 2.587 1.00 98.62 170 VAL A CA 1
ATOM 1342 C C . VAL A 1 170 ? -2.848 -6.956 2.059 1.00 98.62 170 VAL A C 1
ATOM 1344 O O . VAL A 1 170 ? -3.850 -6.817 2.759 1.00 98.62 170 VAL A O 1
ATOM 1347 N N . CYS A 1 171 ? -2.906 -7.573 0.874 1.00 98.50 171 CYS A N 1
ATOM 1348 C CA . CYS A 1 171 ? -4.145 -8.177 0.365 1.00 98.50 171 CYS A CA 1
ATOM 1349 C C . CYS A 1 171 ? -4.706 -9.223 1.339 1.00 98.50 171 CYS A C 1
ATOM 1351 O O . CYS A 1 171 ? -5.917 -9.286 1.555 1.00 98.50 171 CYS A O 1
ATOM 1353 N N . ASP A 1 172 ? -3.837 -10.049 1.918 1.00 97.94 172 ASP A N 1
ATOM 1354 C CA . ASP A 1 172 ? -4.237 -11.104 2.846 1.00 97.94 172 ASP A CA 1
ATOM 1355 C C . ASP A 1 172 ? -4.694 -10.533 4.193 1.00 97.94 172 ASP A C 1
ATOM 1357 O O . ASP A 1 172 ? -5.726 -10.962 4.707 1.00 97.94 172 ASP A O 1
ATOM 1361 N N . LEU A 1 173 ? -4.048 -9.472 4.688 1.00 97.00 173 LEU A N 1
ATOM 1362 C CA . LEU A 1 173 ? -4.537 -8.723 5.849 1.00 97.00 173 LEU A CA 1
ATOM 1363 C C . LEU A 1 173 ? -5.911 -8.094 5.631 1.00 97.00 173 LEU A C 1
ATOM 1365 O O . LEU A 1 173 ? -6.729 -8.090 6.543 1.00 97.00 173 LEU A O 1
ATOM 1369 N N . LEU A 1 174 ? -6.200 -7.563 4.443 1.00 97.69 174 LEU A N 1
ATOM 1370 C CA . LEU A 1 174 ? -7.525 -7.003 4.163 1.00 97.69 174 LEU A CA 1
ATOM 1371 C C . LEU A 1 174 ? -8.615 -8.083 4.1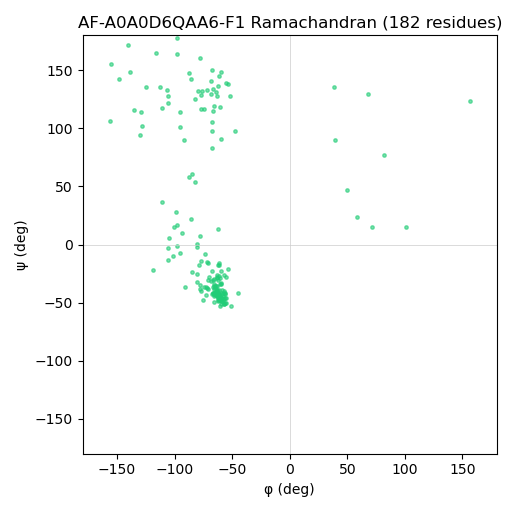65 1.00 97.69 174 LEU A C 1
ATOM 1373 O O . LEU A 1 174 ? -9.735 -7.825 4.607 1.00 97.69 174 LEU A O 1
ATOM 1377 N N . LYS A 1 175 ? -8.305 -9.296 3.687 1.00 96.81 175 LYS A N 1
ATOM 1378 C CA . LYS A 1 175 ? -9.224 -10.444 3.777 1.00 96.81 175 LYS A CA 1
ATOM 1379 C C . LYS A 1 175 ? -9.440 -10.855 5.231 1.00 96.81 175 LYS A C 1
ATOM 1381 O O . LYS A 1 175 ? -10.573 -11.120 5.621 1.00 96.81 175 LYS A O 1
ATOM 1386 N N . GLU A 1 176 ? -8.365 -10.882 6.012 1.00 95.56 176 GLU A N 1
ATOM 1387 C CA . GLU A 1 176 ? -8.389 -11.184 7.441 1.00 95.56 176 GLU A CA 1
ATOM 1388 C C . GLU A 1 176 ? -9.244 -10.173 8.210 1.00 95.56 176 GLU A C 1
ATOM 1390 O O . GLU A 1 176 ? -10.210 -10.547 8.864 1.00 95.56 176 GLU A O 1
ATOM 1395 N N . ALA A 1 177 ? -8.971 -8.880 8.041 1.00 95.62 177 ALA A N 1
ATOM 1396 C CA . ALA A 1 177 ? -9.685 -7.806 8.718 1.00 95.62 177 ALA A CA 1
ATOM 1397 C C . ALA A 1 177 ? -11.188 -7.799 8.401 1.00 95.62 177 ALA A C 1
ATOM 1399 O O . ALA A 1 177 ? -11.992 -7.479 9.272 1.00 95.62 177 ALA A O 1
ATOM 1400 N N . ARG A 1 178 ? -11.591 -8.187 7.184 1.00 95.38 178 ARG A N 1
ATOM 1401 C CA . ARG A 1 178 ? -13.011 -8.401 6.860 1.00 95.38 178 ARG A CA 1
ATOM 1402 C C . ARG A 1 178 ? -13.610 -9.594 7.589 1.00 95.38 178 ARG A C 1
ATOM 1404 O O . ARG A 1 178 ? -14.735 -9.509 8.063 1.00 95.38 178 ARG A O 1
ATOM 1411 N N . ARG A 1 179 ? -12.882 -10.712 7.665 1.00 93.81 179 ARG A N 1
ATOM 1412 C CA . ARG A 1 179 ? -13.356 -11.915 8.362 1.00 93.81 179 ARG A CA 1
ATOM 1413 C C . ARG A 1 179 ? -13.557 -11.655 9.854 1.00 93.81 179 ARG A C 1
ATOM 1415 O O . ARG A 1 179 ? -14.545 -12.113 10.413 1.00 93.81 179 ARG A O 1
ATOM 1422 N N . GLU A 1 180 ? -12.659 -10.881 10.453 1.00 91.12 180 GLU A N 1
ATOM 1423 C CA . GLU A 1 180 ? -12.717 -10.467 11.859 1.00 91.12 180 GLU A CA 1
ATOM 1424 C C . GLU A 1 180 ? -13.682 -9.285 12.107 1.00 91.12 180 GLU A C 1
ATOM 1426 O O . GLU A 1 180 ? -13.823 -8.823 13.237 1.00 91.12 180 GLU A O 1
ATOM 1431 N N . GLY A 1 181 ? -14.354 -8.766 11.068 1.00 91.75 181 GLY A N 1
ATOM 1432 C CA . GLY A 1 181 ? -15.327 -7.671 11.185 1.00 91.75 181 GLY A CA 1
ATOM 1433 C C . GLY A 1 181 ? -14.727 -6.290 11.480 1.00 91.75 181 GLY A C 1
ATOM 1434 O O . GLY A 1 181 ? -15.455 -5.376 11.857 1.00 91.75 181 GLY A O 1
ATOM 1435 N N . ILE A 1 182 ? -13.411 -6.121 11.312 1.00 91.50 182 ILE A N 1
ATOM 1436 C CA . ILE A 1 182 ? -12.704 -4.835 11.458 1.00 91.50 182 ILE A CA 1
ATOM 1437 C C . ILE A 1 182 ? -12.977 -3.931 10.251 1.00 91.50 182 ILE A C 1
ATOM 1439 O O . ILE A 1 182 ? -13.100 -2.716 10.394 1.00 91.50 182 ILE A O 1
ATOM 1443 N N . LEU A 1 183 ? -13.066 -4.522 9.057 1.00 90.94 183 LEU A N 1
ATOM 1444 C CA . LEU A 1 183 ? -13.498 -3.840 7.839 1.00 90.94 183 LEU A CA 1
ATOM 1445 C C . LEU A 1 183 ? -14.916 -4.285 7.480 1.00 90.94 183 LEU A C 1
ATOM 1447 O O . LEU A 1 183 ? -15.167 -5.488 7.387 1.00 90.94 183 LEU A O 1
ATOM 1451 N N . GLY A 1 184 ? -15.800 -3.306 7.267 1.00 74.69 184 GLY A N 1
ATOM 1452 C CA . GLY A 1 184 ? -17.152 -3.508 6.736 1.00 74.69 184 GLY A CA 1
ATOM 1453 C C . GLY A 1 184 ? -17.193 -3.847 5.251 1.00 74.69 184 GLY A C 1
ATOM 1454 O O . GLY A 1 184 ? -16.174 -3.650 4.542 1.00 74.69 184 GLY A O 1
#